Protein AF-A0A9E3X1R8-F1 (afdb_monomer_lite)

Sequence (342 aa):
FLEIHLAKSRRAGARSGTPVPHLITTSYLTHSLIAAYLAGEENYGYGGPLRLSPGRSIGLRMVPMARDLRFAWEELPQQLLDEQAQKVQDSLHAALIGWAQSAGEGNDYTDNLPSQCLHPTGHWYEVPNMLRNGVLRDLLTERPQLQYLMVHNVDTLGADVGSELGATLLGYHIAQGAPWTAEVITRRIEDRGGGLARIDGHLRLIEGLALPREEVEFNLTYYNTSTTWLDIPKLLAVFGLTKDDLADDVKVGEAVRRVAGRMPTYITLKDVKKRWGKGQEDIFPVAQFEKLWGDMTALPEMRCQFVAVPRRRGQQLKEVDQLDGWLRDGSAGFVEGLCDWG

Secondary structure (DSSP, 8-state):
-HHHHHHHHHHHHHHHTSPPPEEEEE-TTTHHHHHHHHHHTGGGG--S-EEEEE---EEEPBPPPHHHHHIIIIIS------HHHHHHHHHHHHHHHHHHHHH-TTSB--SS-HHHHEEE--GGGHHHHHHHTSHHHHHHHH-TT--EEEE--TT-TT--SSSHHHHHHHHHHHHHT-SEEEEEEE--TT--SEEEEEETTEEEEEEGGGSSSGGGGGG-SEEEEEEEEEEHHHHHHHHT--SGGGG-HHHHHHHHHHHHTTS--EEEEEEEEEEETTTEEEEEEEEEEE--GGGGGG-TT--EEEEE--HHHH----STTHHHHHHHTTHHHHHHTT----

pLDDT: mean 94.8, std 4.37, range [72.56, 98.69]

Structure (mmCIF, N/CA/C/O backbone):
data_AF-A0A9E3X1R8-F1
#
_entry.id   AF-A0A9E3X1R8-F1
#
loop_
_atom_site.group_PDB
_atom_site.id
_atom_site.type_symbol
_atom_site.label_atom_id
_atom_site.label_alt_id
_atom_site.label_comp_id
_atom_site.label_asym_id
_atom_site.label_entity_id
_atom_site.label_seq_id
_atom_site.pdbx_PDB_ins_code
_atom_site.Cartn_x
_atom_site.Cartn_y
_atom_site.Cartn_z
_atom_site.occupancy
_atom_site.B_iso_or_equiv
_atom_site.auth_seq_id
_atom_site.auth_comp_id
_atom_site.auth_asym_id
_atom_site.auth_atom_id
_atom_site.pdbx_PDB_model_num
ATOM 1 N N . PHE A 1 1 ? -3.294 15.177 1.460 1.00 96.12 1 PHE A N 1
ATOM 2 C CA . PHE A 1 1 ? -3.767 13.836 1.880 1.00 96.12 1 PHE A CA 1
ATOM 3 C C . PHE A 1 1 ? -3.518 13.542 3.358 1.00 96.12 1 PHE A C 1
ATOM 5 O O . PHE A 1 1 ? -4.470 13.159 4.022 1.00 96.12 1 PHE A O 1
ATOM 12 N N . LEU A 1 2 ? -2.295 13.706 3.889 1.00 97.56 2 LEU A N 1
ATOM 13 C CA . LEU A 1 2 ? -1.985 13.378 5.296 1.00 97.56 2 LEU A CA 1
ATOM 14 C C . LEU A 1 2 ? -2.903 14.093 6.299 1.00 97.56 2 LEU A C 1
ATOM 16 O O . LEU A 1 2 ? -3.521 13.439 7.130 1.00 97.56 2 LEU A O 1
ATOM 20 N N . GLU A 1 3 ? -3.063 15.407 6.150 1.00 97.69 3 GLU A N 1
ATOM 21 C CA . GLU A 1 3 ? -3.954 16.225 6.980 1.00 97.69 3 GLU A CA 1
ATOM 22 C C . GLU A 1 3 ? -5.396 15.690 7.023 1.00 97.69 3 GLU A C 1
ATOM 24 O O . GLU A 1 3 ? -5.950 15.498 8.100 1.00 97.69 3 GLU A O 1
ATOM 29 N N . ILE A 1 4 ? -5.973 15.348 5.862 1.00 98.06 4 ILE A N 1
ATOM 30 C CA . ILE A 1 4 ? -7.327 14.773 5.742 1.00 98.06 4 ILE A CA 1
ATOM 31 C C . ILE A 1 4 ? -7.457 13.504 6.596 1.00 98.06 4 ILE A C 1
ATOM 33 O O . ILE A 1 4 ? -8.436 13.320 7.317 1.00 98.06 4 ILE A O 1
ATOM 37 N N . HIS A 1 5 ? -6.475 12.601 6.532 1.00 98.31 5 HIS A N 1
ATOM 38 C CA . HIS A 1 5 ? -6.518 11.349 7.297 1.00 98.31 5 HIS A CA 1
ATOM 39 C C . HIS A 1 5 ? -6.344 11.568 8.803 1.00 98.31 5 HIS A C 1
ATOM 41 O O . HIS A 1 5 ? -7.008 10.892 9.599 1.00 98.31 5 HIS A O 1
ATOM 47 N N . LEU A 1 6 ? -5.527 12.543 9.203 1.00 98.31 6 LEU A N 1
ATOM 48 C CA . LEU A 1 6 ? -5.393 12.951 10.603 1.00 98.31 6 LEU A CA 1
ATOM 49 C C . LEU A 1 6 ? -6.680 13.604 11.123 1.00 98.31 6 LEU A C 1
ATOM 51 O O . LEU A 1 6 ? -7.134 13.253 12.211 1.00 98.31 6 LEU A O 1
ATOM 55 N N . ALA A 1 7 ? -7.333 14.451 10.326 1.00 98.31 7 ALA A N 1
ATOM 56 C CA . ALA A 1 7 ? -8.610 15.074 10.663 1.00 98.31 7 ALA A CA 1
ATOM 57 C C . ALA A 1 7 ? -9.735 14.037 10.850 1.00 98.31 7 ALA A C 1
ATOM 59 O O . ALA A 1 7 ? -10.501 14.102 11.814 1.00 98.31 7 ALA A O 1
ATOM 60 N N . LYS A 1 8 ? -9.804 13.008 9.993 1.00 98.12 8 LYS A N 1
ATOM 61 C CA . LYS A 1 8 ? -10.729 11.871 10.185 1.00 98.12 8 LYS A CA 1
ATOM 62 C C . LYS A 1 8 ? -10.426 11.082 11.458 1.00 98.12 8 LYS A C 1
ATOM 64 O O . LYS A 1 8 ? -11.341 10.687 12.182 1.00 98.12 8 LYS A O 1
ATOM 69 N N . SER A 1 9 ? -9.144 10.860 11.747 1.00 97.75 9 SER A N 1
ATOM 70 C CA . SER A 1 9 ? -8.718 10.139 12.952 1.00 97.75 9 SER A CA 1
ATOM 71 C C . SER A 1 9 ? -9.026 10.935 14.224 1.00 97.75 9 SER A C 1
ATOM 73 O O . SER A 1 9 ? -9.440 10.347 15.224 1.00 97.75 9 SER A O 1
ATOM 75 N N . ARG A 1 10 ? -8.924 12.273 14.172 1.00 97.50 10 ARG A N 1
ATOM 76 C CA . ARG A 1 10 ? -9.316 13.183 15.258 1.00 97.50 10 ARG A CA 1
ATOM 77 C C . ARG A 1 10 ? -10.805 13.053 15.540 1.00 97.50 10 ARG A C 1
ATOM 79 O O . ARG A 1 10 ? -11.177 12.734 16.668 1.00 97.50 10 ARG A O 1
ATOM 86 N N . ARG A 1 11 ? -11.639 13.182 14.503 1.00 97.06 11 ARG A N 1
ATOM 87 C CA . ARG A 1 11 ? -13.095 13.013 14.611 1.00 97.06 11 ARG A CA 1
ATOM 88 C C . ARG A 1 11 ? -13.463 11.658 15.217 1.00 97.06 11 ARG A C 1
ATOM 90 O O . ARG A 1 11 ? -14.304 11.582 16.111 1.00 97.06 11 ARG A O 1
ATOM 97 N N . ALA A 1 12 ? -12.836 10.581 14.745 1.00 96.69 12 ALA A N 1
ATOM 98 C CA . ALA A 1 12 ? -13.061 9.234 15.266 1.00 96.69 12 ALA A CA 1
ATOM 99 C C . ALA A 1 12 ? -12.660 9.107 16.746 1.00 96.69 12 ALA A C 1
ATOM 101 O O . ALA A 1 12 ? -13.381 8.496 17.541 1.00 96.69 12 ALA A O 1
ATOM 102 N N . GLY A 1 13 ? -11.539 9.720 17.133 1.00 96.00 13 GLY A N 1
ATOM 103 C CA . GLY A 1 13 ? -11.083 9.740 18.516 1.00 96.00 13 GLY A CA 1
ATOM 104 C C . GLY A 1 13 ? -12.014 10.527 19.436 1.00 96.00 13 GLY A C 1
ATOM 105 O O . GLY A 1 13 ? -12.382 10.028 20.496 1.00 96.00 13 GLY A O 1
ATOM 106 N N . ALA A 1 14 ? -12.478 11.700 19.001 1.00 94.94 14 ALA A N 1
ATOM 107 C CA . ALA A 1 14 ? -13.444 12.512 19.739 1.00 94.94 14 ALA A CA 1
ATOM 108 C C . ALA A 1 14 ? -14.781 11.775 19.932 1.00 94.94 14 ALA A C 1
ATOM 110 O O . ALA A 1 14 ? -15.319 11.742 21.036 1.00 94.94 14 ALA A O 1
ATOM 111 N N . ARG A 1 15 ? -15.292 11.114 18.882 1.00 94.06 15 ARG A N 1
ATOM 112 C CA . ARG A 1 15 ? -16.550 10.349 18.947 1.00 94.06 15 ARG A CA 1
ATOM 113 C C . ARG A 1 15 ? -16.469 9.111 19.835 1.00 94.06 15 ARG A C 1
ATOM 115 O O . ARG A 1 15 ? -17.464 8.756 20.458 1.00 94.06 15 ARG A O 1
ATOM 122 N N . SER A 1 16 ? -15.325 8.430 19.851 1.00 93.00 16 SER A N 1
ATOM 123 C CA . SER A 1 16 ? -15.128 7.210 20.646 1.00 93.00 16 SER A CA 1
ATOM 124 C C . SER A 1 16 ? -14.613 7.483 22.064 1.00 93.00 16 SER A C 1
ATOM 126 O O . SER A 1 16 ? -14.553 6.567 22.881 1.00 93.00 16 SER A O 1
ATOM 128 N N . GLY A 1 17 ? -14.219 8.726 22.364 1.00 94.31 17 GLY A N 1
ATOM 129 C CA . GLY A 1 17 ? -13.577 9.102 23.624 1.00 94.31 17 GLY A CA 1
ATOM 130 C C . GLY A 1 17 ? -12.151 8.561 23.780 1.00 94.31 17 GLY A C 1
ATOM 131 O O . GLY A 1 17 ? -11.582 8.655 24.863 1.00 94.31 17 GLY A O 1
ATOM 132 N N . THR A 1 18 ? -11.564 7.975 22.730 1.00 93.56 18 THR A N 1
ATOM 133 C CA . THR A 1 18 ? -10.205 7.419 22.749 1.00 93.56 18 THR A CA 1
ATOM 134 C C . THR A 1 18 ? -9.446 7.822 21.486 1.00 93.56 18 THR A C 1
ATOM 136 O O . THR A 1 18 ? -9.860 7.440 20.394 1.00 93.56 18 THR A O 1
ATOM 139 N N . PRO A 1 19 ? -8.303 8.526 21.590 1.00 94.56 19 PRO A N 1
ATOM 140 C CA . PRO A 1 19 ? -7.498 8.871 20.422 1.00 94.56 19 PRO A CA 1
ATOM 141 C C . PRO A 1 19 ? -7.075 7.634 19.624 1.00 94.56 19 PRO A C 1
ATOM 143 O O . PRO A 1 19 ? -6.555 6.670 20.197 1.00 94.56 19 PRO A O 1
ATOM 146 N N . VAL A 1 20 ? -7.272 7.683 18.305 1.00 95.88 20 VAL A N 1
ATOM 147 C CA . VAL A 1 20 ? -6.915 6.602 17.380 1.00 95.88 20 VAL A CA 1
ATOM 148 C C . VAL A 1 20 ? -5.401 6.629 17.128 1.00 95.88 20 VAL A C 1
ATOM 150 O O . VAL A 1 20 ? -4.869 7.672 16.753 1.00 95.88 20 VAL A O 1
ATOM 153 N N . PRO A 1 21 ? -4.659 5.527 17.296 1.00 96.88 21 PRO A N 1
ATOM 154 C CA . PRO A 1 21 ? -3.286 5.471 16.809 1.00 96.88 21 PRO A CA 1
ATOM 155 C C . PRO A 1 21 ? -3.267 5.560 15.278 1.00 96.88 21 PRO A C 1
ATOM 157 O O . PRO A 1 21 ? -3.840 4.705 14.604 1.00 96.88 21 PRO A O 1
ATOM 160 N N . HIS A 1 22 ? -2.623 6.588 14.727 1.00 97.81 22 HIS A N 1
ATOM 161 C CA . HIS A 1 22 ? -2.494 6.793 13.287 1.00 97.81 22 HIS A CA 1
ATOM 162 C C . HIS A 1 22 ? -1.079 6.435 12.828 1.00 97.81 22 HIS A C 1
ATOM 164 O O . HIS A 1 22 ? -0.086 6.914 13.381 1.00 97.81 22 HIS A O 1
ATOM 170 N N . LEU A 1 23 ? -0.979 5.554 11.835 1.00 97.81 23 LEU A N 1
ATOM 171 C CA . LEU A 1 23 ? 0.291 5.053 11.327 1.00 97.81 23 LEU A CA 1
ATOM 172 C C . LEU A 1 23 ? 0.411 5.386 9.846 1.00 97.81 23 LEU A C 1
ATOM 174 O O . LEU A 1 23 ? -0.496 5.095 9.074 1.00 97.81 23 LEU A O 1
ATOM 178 N N . ILE A 1 24 ? 1.552 5.946 9.451 1.00 98.12 24 ILE A N 1
ATOM 179 C CA . ILE A 1 24 ? 1.875 6.212 8.048 1.00 98.12 24 ILE A CA 1
ATOM 180 C C . ILE A 1 24 ? 3.048 5.319 7.679 1.00 98.12 24 ILE A C 1
ATOM 182 O O . ILE A 1 24 ? 4.159 5.486 8.191 1.00 98.12 24 ILE A O 1
ATOM 186 N N . THR A 1 25 ? 2.812 4.346 6.808 1.00 97.25 25 THR A N 1
ATOM 187 C CA . THR A 1 25 ? 3.898 3.537 6.263 1.00 97.25 25 THR A CA 1
ATOM 188 C C . THR A 1 25 ? 4.619 4.324 5.167 1.00 97.25 25 THR A C 1
ATOM 190 O O . THR A 1 25 ? 4.038 5.152 4.465 1.00 97.25 25 THR A O 1
ATOM 193 N N . THR A 1 26 ? 5.936 4.174 5.104 1.00 96.88 26 THR A N 1
ATOM 194 C CA . THR A 1 26 ? 6.814 5.022 4.288 1.00 96.88 26 THR A CA 1
ATOM 195 C C . THR A 1 26 ? 7.904 4.179 3.650 1.00 96.88 26 THR A C 1
ATOM 197 O O . THR A 1 26 ? 8.256 3.123 4.165 1.00 96.88 26 THR A O 1
ATOM 200 N N . SER A 1 27 ? 8.501 4.655 2.563 1.00 94.44 27 SER A N 1
ATOM 201 C CA . SER A 1 27 ? 9.661 4.015 1.937 1.00 94.44 27 SER A CA 1
ATOM 202 C C . SER A 1 27 ? 10.922 4.848 2.157 1.00 94.44 27 SER A C 1
ATOM 204 O O . SER A 1 27 ? 10.859 5.976 2.647 1.00 94.44 27 SER A O 1
ATOM 206 N N . TYR A 1 28 ? 12.078 4.338 1.731 1.00 92.00 28 TYR A N 1
ATOM 207 C CA . TYR A 1 28 ? 13.318 5.123 1.728 1.00 92.00 28 TYR A CA 1
ATOM 208 C C . TYR A 1 28 ? 13.226 6.393 0.854 1.00 92.00 28 TYR A C 1
ATOM 210 O O . TYR A 1 28 ? 14.008 7.317 1.055 1.00 92.00 28 TYR A O 1
ATOM 218 N N . LEU A 1 29 ? 12.270 6.456 -0.085 1.00 92.75 29 LEU A N 1
ATOM 219 C CA . LEU A 1 29 ? 12.015 7.630 -0.928 1.00 92.75 29 LEU A CA 1
ATOM 220 C C . LEU A 1 29 ? 11.152 8.684 -0.226 1.00 92.75 29 LEU A C 1
ATOM 222 O O . LEU A 1 29 ? 11.282 9.869 -0.517 1.00 92.75 29 LEU A O 1
ATOM 226 N N . THR A 1 30 ? 10.255 8.266 0.672 1.00 95.50 30 THR A N 1
ATOM 227 C CA . THR A 1 30 ? 9.222 9.150 1.234 1.00 95.50 30 THR A CA 1
ATOM 228 C C . THR A 1 30 ? 9.411 9.460 2.714 1.00 95.50 30 THR A C 1
ATOM 230 O O . THR A 1 30 ? 8.919 10.488 3.169 1.00 95.50 30 THR A O 1
ATOM 233 N N . HIS A 1 31 ? 10.143 8.631 3.465 1.00 96.75 31 HIS A N 1
ATOM 234 C CA . HIS A 1 31 ? 10.221 8.721 4.926 1.00 96.75 31 HIS A CA 1
ATOM 235 C C . HIS A 1 31 ? 10.690 10.090 5.424 1.00 96.75 31 HIS A C 1
ATOM 237 O O . HIS A 1 31 ? 9.963 10.753 6.158 1.00 96.75 31 HIS A O 1
ATOM 243 N N . SER A 1 32 ? 11.876 10.538 5.003 1.00 96.81 32 SER A N 1
ATOM 244 C CA . SER A 1 32 ? 12.455 11.793 5.498 1.00 96.81 32 SER A CA 1
ATOM 245 C C . SER A 1 32 ? 11.631 13.016 5.094 1.00 96.81 32 SER A C 1
ATOM 247 O O . SER A 1 32 ? 11.498 13.946 5.882 1.00 96.81 32 SER A O 1
ATOM 249 N N . LEU A 1 33 ? 11.052 13.006 3.887 1.00 97.19 33 LEU A N 1
ATOM 250 C CA . LEU A 1 33 ? 10.212 14.101 3.396 1.00 97.19 33 LEU A CA 1
ATOM 251 C C . LEU A 1 33 ? 8.895 14.185 4.171 1.00 97.19 33 LEU A C 1
ATOM 253 O O . LEU A 1 33 ? 8.523 15.265 4.613 1.00 97.19 33 LEU A O 1
ATOM 257 N N . ILE A 1 34 ? 8.225 13.050 4.389 1.00 98.25 34 ILE A N 1
ATOM 258 C CA . ILE A 1 34 ? 6.991 12.989 5.182 1.00 98.25 34 ILE A CA 1
ATOM 259 C C . ILE A 1 34 ? 7.265 13.395 6.633 1.00 98.25 34 ILE A C 1
ATOM 261 O O . ILE A 1 34 ? 6.498 14.171 7.194 1.00 98.25 34 ILE A O 1
ATOM 265 N N . ALA A 1 35 ? 8.363 12.920 7.229 1.00 98.31 35 ALA A N 1
ATOM 266 C CA . ALA A 1 35 ? 8.753 13.285 8.588 1.00 98.31 35 ALA A CA 1
ATOM 267 C C . ALA A 1 35 ? 9.000 14.792 8.735 1.00 98.31 35 ALA A C 1
ATOM 269 O O . ALA A 1 35 ? 8.466 15.411 9.651 1.00 98.31 35 ALA A O 1
ATOM 270 N N . ALA A 1 36 ? 9.774 15.389 7.821 1.00 98.31 36 ALA A N 1
ATOM 271 C CA . ALA A 1 36 ? 10.058 16.821 7.843 1.00 98.31 36 ALA A CA 1
ATOM 272 C C . ALA A 1 36 ? 8.790 17.656 7.617 1.00 98.31 36 ALA A C 1
ATOM 274 O O . ALA A 1 36 ? 8.588 18.658 8.297 1.00 98.31 36 ALA A O 1
ATOM 275 N N . TYR A 1 37 ? 7.926 17.221 6.697 1.00 98.12 37 TYR A N 1
ATOM 276 C CA . TYR A 1 37 ? 6.670 17.901 6.400 1.00 98.12 37 TYR A CA 1
ATOM 277 C C . TYR A 1 37 ? 5.715 17.885 7.599 1.00 98.12 37 TYR A C 1
ATOM 279 O O . TYR A 1 37 ? 5.255 18.935 8.028 1.00 98.12 37 TYR A O 1
ATOM 287 N N . LEU A 1 38 ? 5.488 16.717 8.210 1.00 98.19 38 LEU A N 1
ATOM 288 C CA . LEU A 1 38 ? 4.655 16.606 9.411 1.00 98.19 38 LEU A CA 1
ATOM 289 C C . LEU A 1 38 ? 5.219 17.409 10.586 1.00 98.19 38 LEU A C 1
ATOM 291 O O . LEU A 1 38 ? 4.449 18.024 11.313 1.00 98.19 38 LEU A O 1
ATOM 295 N N . ALA A 1 39 ? 6.543 17.433 10.764 1.00 97.94 39 ALA A N 1
ATOM 296 C CA . ALA A 1 39 ? 7.171 18.248 11.800 1.00 97.94 39 ALA A CA 1
ATOM 297 C C . ALA A 1 39 ? 6.959 19.753 11.563 1.00 97.94 39 ALA A C 1
ATOM 299 O O . ALA A 1 39 ? 6.673 20.474 12.514 1.00 97.94 39 ALA A O 1
ATOM 300 N N . GLY A 1 40 ? 7.073 20.215 10.312 1.00 98.06 40 GLY A N 1
ATOM 301 C CA . GLY A 1 40 ? 6.834 21.613 9.939 1.00 98.06 40 GLY A CA 1
ATOM 302 C C . GLY A 1 40 ? 5.383 22.059 10.129 1.00 98.06 40 GLY A C 1
ATOM 303 O O . GLY A 1 40 ? 5.147 23.196 10.514 1.00 98.06 40 GLY A O 1
ATOM 304 N N . GLU A 1 41 ? 4.431 21.149 9.926 1.00 97.62 41 GLU A N 1
ATOM 305 C CA . GLU A 1 41 ? 2.994 21.380 10.138 1.00 97.62 41 GLU A CA 1
ATOM 306 C C . GLU A 1 41 ? 2.540 21.046 11.573 1.00 97.62 41 GLU A C 1
ATOM 308 O O . GLU A 1 41 ? 1.344 20.947 11.838 1.00 97.62 41 GLU A O 1
ATOM 313 N N . GLU A 1 42 ? 3.471 20.796 12.504 1.00 97.31 42 GLU A N 1
ATOM 314 C CA . GLU A 1 42 ? 3.187 20.418 13.900 1.00 97.31 42 GLU A CA 1
ATOM 315 C C . GLU A 1 42 ? 2.193 19.241 14.024 1.00 97.31 42 GLU A C 1
ATOM 317 O O . GLU A 1 42 ? 1.294 19.214 14.870 1.00 97.31 42 GLU A O 1
ATOM 322 N N . ASN A 1 43 ? 2.334 18.248 13.140 1.00 97.00 43 ASN A N 1
ATOM 323 C CA . ASN A 1 43 ? 1.425 17.111 12.976 1.00 97.00 43 ASN A CA 1
ATOM 324 C C . ASN A 1 43 ? -0.046 17.524 12.789 1.00 97.00 43 ASN A C 1
ATOM 326 O O . ASN A 1 43 ? -0.951 16.773 13.162 1.00 97.00 43 ASN A O 1
ATOM 330 N N . TYR A 1 44 ? -0.289 18.723 12.259 1.00 97.06 44 TYR A N 1
ATOM 331 C CA . TYR A 1 44 ? -1.601 19.351 12.135 1.00 97.06 44 TYR A CA 1
ATOM 332 C C . TYR A 1 44 ? -2.381 19.398 13.454 1.00 97.06 44 TYR A C 1
ATOM 334 O O . TYR A 1 44 ? -3.605 19.259 13.456 1.00 97.06 44 TYR A O 1
ATOM 342 N N . GLY A 1 45 ? -1.690 19.492 14.597 1.00 95.81 45 GLY A N 1
ATOM 343 C CA . GLY A 1 45 ? -2.313 19.456 15.922 1.00 95.81 45 GLY A CA 1
ATOM 344 C C . GLY A 1 45 ? -3.001 18.122 16.244 1.00 95.81 45 GLY A C 1
ATOM 345 O O . GLY A 1 45 ? -4.025 18.091 16.933 1.00 95.81 45 GLY A O 1
ATOM 346 N N . TYR A 1 46 ? -2.535 17.001 15.687 1.00 97.19 46 TYR A N 1
ATOM 347 C CA . TYR A 1 46 ? -3.102 15.689 15.992 1.00 97.19 46 TYR A CA 1
ATOM 348 C C . TYR A 1 46 ? -2.740 15.243 17.417 1.00 97.19 46 TYR A C 1
ATOM 350 O O . TYR A 1 46 ? -1.583 14.967 17.715 1.00 97.19 46 TYR A O 1
ATOM 358 N N . GLY A 1 47 ? -3.737 15.147 18.304 1.00 91.88 47 GLY A N 1
ATOM 359 C CA . GLY A 1 47 ? -3.530 14.815 19.722 1.00 91.88 47 GLY A CA 1
ATOM 360 C C . GLY A 1 47 ? -3.390 13.320 20.047 1.00 91.88 47 GLY A C 1
ATOM 361 O O . GLY A 1 47 ? -3.226 12.964 21.212 1.00 91.88 47 GLY A O 1
ATOM 362 N N . GLY A 1 48 ? -3.511 12.433 19.054 1.00 92.88 48 GLY A N 1
ATOM 363 C CA . GLY A 1 48 ? -3.356 10.985 19.228 1.00 92.88 48 GLY A CA 1
ATOM 364 C C . GLY A 1 48 ? -1.947 10.483 18.892 1.00 92.88 48 GLY A C 1
ATOM 365 O O . GLY A 1 48 ? -1.141 11.230 18.341 1.00 92.88 48 GLY A O 1
ATOM 366 N N . PRO A 1 49 ? -1.638 9.199 19.162 1.00 95.31 49 PRO A N 1
ATOM 367 C CA . PRO A 1 49 ? -0.371 8.609 18.742 1.00 95.31 49 PRO A CA 1
ATOM 368 C C . PRO A 1 49 ? -0.231 8.666 17.215 1.00 95.31 49 PRO A C 1
ATOM 370 O O . PRO A 1 49 ? -1.052 8.088 16.505 1.00 95.31 49 PRO A O 1
ATOM 373 N N . LEU A 1 50 ? 0.806 9.339 16.713 1.00 97.12 50 LEU A N 1
ATOM 374 C CA . LEU A 1 50 ? 1.160 9.396 15.293 1.00 97.12 50 LEU A CA 1
ATOM 375 C C . LEU A 1 50 ? 2.540 8.774 15.095 1.00 97.12 50 LEU A C 1
ATOM 377 O O . LEU A 1 50 ? 3.513 9.212 15.708 1.00 97.12 50 LEU A O 1
ATOM 381 N N . ARG A 1 51 ? 2.635 7.742 14.254 1.00 97.06 51 ARG A N 1
ATOM 382 C CA . ARG A 1 51 ? 3.897 7.031 14.007 1.00 97.06 51 ARG A CA 1
ATOM 383 C C . ARG A 1 51 ? 4.165 6.863 12.519 1.00 97.06 51 ARG A C 1
ATOM 385 O O . ARG A 1 51 ? 3.270 6.521 11.750 1.00 97.06 51 ARG A O 1
ATOM 392 N N . LEU A 1 52 ? 5.426 7.025 12.132 1.00 98.06 52 LEU A N 1
ATOM 393 C CA . LEU A 1 52 ? 5.905 6.614 10.817 1.00 98.06 52 LEU A CA 1
ATOM 394 C C . LEU A 1 52 ? 6.443 5.187 10.895 1.00 98.06 52 LEU A C 1
ATOM 396 O O . LEU A 1 52 ? 7.224 4.864 11.788 1.00 98.06 52 LEU A O 1
ATOM 400 N N . SER A 1 53 ? 6.053 4.342 9.944 1.00 97.62 53 SER A N 1
ATOM 401 C CA . SER A 1 53 ? 6.604 2.999 9.784 1.00 97.62 53 SER A CA 1
ATOM 402 C C . SER A 1 53 ? 7.583 2.983 8.609 1.00 97.62 53 SER A C 1
ATOM 404 O O . SER A 1 53 ? 7.146 2.998 7.455 1.00 97.62 53 SER A O 1
ATOM 406 N N . PRO A 1 54 ? 8.906 3.026 8.854 1.00 95.94 54 PRO A N 1
ATOM 407 C CA . PRO A 1 54 ? 9.894 3.030 7.783 1.00 95.94 54 PRO A CA 1
ATOM 408 C C . PRO A 1 54 ? 9.976 1.666 7.101 1.00 95.94 54 PRO A C 1
ATOM 410 O O . PRO A 1 54 ? 10.157 0.631 7.752 1.00 95.94 54 PRO A O 1
ATOM 413 N N . GLY A 1 55 ? 9.910 1.672 5.775 1.00 92.25 55 GLY A N 1
ATOM 414 C CA . GLY A 1 55 ? 10.084 0.490 4.951 1.00 92.25 55 GLY A CA 1
ATOM 415 C C . GLY A 1 55 ? 11.485 -0.100 5.101 1.00 92.25 55 GLY A C 1
ATOM 416 O O . GLY A 1 55 ? 12.488 0.612 5.074 1.00 92.25 55 GLY A O 1
ATOM 417 N N . ARG A 1 56 ? 11.561 -1.425 5.257 1.00 85.81 56 ARG A N 1
ATOM 418 C CA . ARG A 1 56 ? 12.813 -2.194 5.418 1.00 85.81 56 ARG A CA 1
ATOM 419 C C . ARG A 1 56 ? 13.063 -3.164 4.260 1.00 85.81 56 ARG A C 1
ATOM 421 O O . ARG A 1 56 ? 13.890 -4.070 4.380 1.00 85.81 56 ARG A O 1
ATOM 428 N N . SER A 1 57 ? 12.319 -2.998 3.170 1.00 90.12 57 SER A N 1
ATOM 429 C CA . SER A 1 57 ? 12.343 -3.873 1.998 1.00 90.12 57 SER A CA 1
ATOM 430 C C . SER A 1 57 ? 12.619 -3.018 0.765 1.00 90.12 57 SER A C 1
ATOM 432 O O . SER A 1 57 ? 11.736 -2.320 0.270 1.00 90.12 57 SER A O 1
ATOM 434 N N . ILE A 1 58 ? 13.880 -3.023 0.333 1.00 92.88 58 ILE A N 1
ATOM 435 C CA . ILE A 1 58 ? 14.400 -2.223 -0.780 1.00 92.88 58 ILE A CA 1
ATOM 436 C C . ILE A 1 58 ? 14.879 -3.201 -1.846 1.00 92.88 58 ILE A C 1
ATOM 438 O O . ILE A 1 58 ? 15.627 -4.128 -1.535 1.00 92.88 58 ILE A O 1
ATOM 442 N N . GLY A 1 59 ? 14.411 -3.012 -3.073 1.00 93.94 59 GLY A N 1
ATOM 443 C CA . GLY A 1 59 ? 14.799 -3.814 -4.219 1.00 93.94 59 GLY A CA 1
ATOM 444 C C . GLY A 1 59 ? 15.949 -3.160 -4.968 1.00 93.94 59 GLY A C 1
ATOM 445 O O . GLY A 1 59 ? 16.067 -1.932 -4.997 1.00 93.94 59 GLY A O 1
ATOM 446 N N . LEU A 1 60 ? 16.790 -3.997 -5.565 1.00 96.50 60 LEU A N 1
ATOM 447 C CA . LEU A 1 60 ? 17.748 -3.584 -6.577 1.00 96.50 60 LEU A CA 1
ATOM 448 C C . LEU A 1 60 ? 17.104 -3.836 -7.943 1.00 96.50 60 LEU A C 1
ATOM 450 O O . LEU A 1 60 ? 16.527 -4.900 -8.180 1.00 96.50 60 LEU A O 1
ATOM 454 N N . ARG A 1 61 ? 17.148 -2.828 -8.811 1.00 97.44 61 ARG A N 1
ATOM 455 C CA . ARG A 1 61 ? 16.754 -2.953 -10.214 1.00 97.44 61 ARG A CA 1
ATOM 456 C C . ARG A 1 61 ? 17.679 -3.937 -10.904 1.00 97.44 61 ARG A C 1
ATOM 458 O O . ARG A 1 61 ? 18.850 -4.047 -10.552 1.00 97.44 61 ARG A O 1
ATOM 465 N N . MET A 1 62 ? 17.156 -4.608 -11.914 1.00 98.19 62 MET A N 1
ATOM 466 C CA . MET A 1 62 ? 17.904 -5.574 -12.707 1.00 98.19 62 MET A CA 1
ATOM 467 C C . MET A 1 62 ? 18.011 -5.093 -14.150 1.00 98.19 62 MET A C 1
ATOM 469 O O . MET A 1 62 ? 17.150 -4.359 -14.647 1.00 98.19 62 MET A O 1
ATOM 473 N N . VAL A 1 63 ? 19.056 -5.540 -14.837 1.00 98.25 63 VAL A N 1
ATOM 474 C CA . VAL A 1 63 ? 19.117 -5.484 -16.297 1.00 98.25 63 VAL A CA 1
ATOM 475 C C . VAL A 1 63 ? 17.963 -6.343 -16.836 1.00 98.25 63 VAL A C 1
ATOM 477 O O . VAL A 1 63 ? 17.836 -7.502 -16.431 1.00 98.25 63 VAL A O 1
ATOM 480 N N . PRO A 1 64 ? 17.082 -5.804 -17.695 1.00 97.94 64 PRO A N 1
ATOM 481 C CA . PRO A 1 64 ? 15.918 -6.539 -18.174 1.00 97.94 64 PRO A CA 1
ATOM 482 C C . PRO A 1 64 ? 16.338 -7.692 -19.089 1.00 97.94 64 PRO A C 1
ATOM 484 O O . PRO A 1 64 ? 17.397 -7.645 -19.716 1.00 97.94 64 PRO A O 1
ATOM 487 N N . MET A 1 65 ? 15.498 -8.722 -19.203 1.00 97.94 65 MET A N 1
ATOM 488 C CA . MET A 1 65 ? 15.727 -9.762 -20.203 1.00 97.94 65 MET A CA 1
ATOM 489 C C . MET A 1 65 ? 15.421 -9.198 -21.595 1.00 97.94 65 MET A C 1
ATOM 491 O O . MET A 1 65 ? 14.407 -8.529 -21.799 1.00 97.94 65 MET A O 1
ATOM 495 N N . ALA A 1 66 ? 16.230 -9.543 -22.590 1.00 97.19 66 ALA A N 1
ATOM 496 C CA . ALA A 1 66 ? 16.017 -9.185 -23.986 1.00 97.19 66 ALA A CA 1
ATOM 497 C C . ALA A 1 66 ? 14.652 -9.668 -24.496 1.00 97.19 66 ALA A C 1
ATOM 499 O O . ALA A 1 66 ? 14.019 -8.989 -25.298 1.00 97.19 66 ALA A O 1
ATOM 500 N N . ARG A 1 67 ? 14.171 -10.827 -24.021 1.00 95.69 67 ARG A N 1
ATOM 501 C CA . ARG A 1 67 ? 12.825 -11.322 -24.359 1.00 95.69 67 ARG A CA 1
ATOM 502 C C . ARG A 1 67 ? 11.714 -10.410 -23.824 1.00 95.69 67 ARG A C 1
ATOM 504 O O . ARG A 1 67 ? 10.725 -10.218 -24.517 1.00 95.69 67 ARG A O 1
ATOM 511 N N . ASP A 1 68 ? 11.892 -9.847 -22.628 1.00 94.56 68 ASP A N 1
ATOM 512 C CA . ASP A 1 68 ? 10.878 -9.009 -21.985 1.00 94.56 68 ASP A CA 1
ATOM 513 C C . ASP A 1 68 ? 10.814 -7.650 -22.704 1.00 94.56 68 ASP A C 1
ATOM 515 O O . ASP A 1 68 ? 9.731 -7.118 -22.927 1.00 94.56 68 ASP A O 1
ATOM 519 N N . LEU A 1 69 ? 11.970 -7.129 -23.143 1.00 95.62 69 LEU A N 1
ATOM 520 C CA . LEU A 1 69 ? 12.056 -5.933 -23.989 1.00 95.62 69 LEU A CA 1
ATOM 521 C C . LEU A 1 69 ? 11.383 -6.134 -25.353 1.00 95.62 69 LEU A C 1
ATOM 523 O O . LEU A 1 69 ? 10.588 -5.294 -25.764 1.00 95.62 69 LEU A O 1
ATOM 527 N N . ARG A 1 70 ? 11.661 -7.254 -26.039 1.00 94.38 70 ARG A N 1
ATOM 528 C CA . ARG A 1 70 ? 11.008 -7.575 -27.321 1.00 94.38 70 ARG A CA 1
ATOM 529 C C . ARG A 1 70 ? 9.500 -7.673 -27.162 1.00 94.38 70 ARG A C 1
ATOM 531 O O . ARG A 1 70 ? 8.780 -7.023 -27.903 1.00 94.38 70 ARG A O 1
ATOM 538 N N . PHE A 1 71 ? 9.027 -8.393 -26.147 1.00 91.12 71 PHE A N 1
ATOM 539 C CA . PHE A 1 71 ? 7.597 -8.472 -25.860 1.00 91.12 71 PHE A CA 1
ATOM 540 C C . PHE A 1 71 ? 6.981 -7.076 -25.660 1.00 91.12 71 PHE A C 1
ATOM 542 O O . PHE A 1 71 ? 5.972 -6.736 -26.276 1.00 91.12 71 PHE A O 1
ATOM 549 N N . ALA A 1 72 ? 7.620 -6.229 -24.848 1.00 89.44 72 ALA A N 1
ATOM 550 C CA . ALA A 1 72 ? 7.108 -4.896 -24.546 1.00 89.44 72 ALA A CA 1
ATOM 551 C C . ALA A 1 72 ? 7.060 -3.951 -25.761 1.00 89.44 72 ALA A C 1
ATOM 553 O O . ALA A 1 72 ? 6.202 -3.069 -25.815 1.00 89.44 72 ALA A O 1
ATOM 554 N N . TRP A 1 73 ? 7.974 -4.106 -26.718 1.00 90.06 73 TRP A N 1
ATOM 555 C CA . TRP A 1 73 ? 8.124 -3.175 -27.838 1.00 90.06 73 TRP A CA 1
ATOM 556 C C . TRP A 1 73 ? 7.584 -3.684 -29.170 1.00 90.06 73 TRP A C 1
ATOM 558 O O . TRP A 1 73 ? 7.161 -2.875 -29.990 1.00 90.06 73 TRP A O 1
ATOM 568 N N . GLU A 1 74 ? 7.598 -4.995 -29.390 1.00 83.44 74 GLU A N 1
ATOM 569 C CA . GLU A 1 74 ? 7.240 -5.621 -30.665 1.00 83.44 74 GLU A CA 1
ATOM 570 C C . GLU A 1 74 ? 5.855 -6.284 -30.611 1.00 83.44 74 GLU A C 1
ATOM 572 O O . GLU A 1 74 ? 5.181 -6.362 -31.636 1.00 83.44 74 GLU A O 1
ATOM 577 N N . GLU A 1 75 ? 5.412 -6.748 -29.435 1.00 78.94 75 GLU A N 1
ATOM 578 C CA . GLU A 1 75 ? 4.151 -7.493 -29.294 1.00 78.94 75 GLU A CA 1
ATOM 579 C C . GLU A 1 75 ? 3.008 -6.661 -28.697 1.00 78.94 75 GLU A C 1
ATOM 581 O O . GLU A 1 75 ? 1.843 -6.871 -29.048 1.00 78.94 75 GLU A O 1
ATOM 586 N N . LEU A 1 76 ? 3.309 -5.709 -27.807 1.00 77.06 76 LEU A N 1
ATOM 587 C CA . LEU A 1 76 ? 2.292 -4.816 -27.247 1.00 77.06 76 LEU A CA 1
ATOM 588 C C . LEU A 1 76 ? 1.920 -3.688 -28.226 1.00 77.06 76 LEU A C 1
ATOM 590 O O . LEU A 1 76 ? 2.783 -3.205 -28.960 1.00 77.06 76 LEU A O 1
ATOM 594 N N . PRO A 1 77 ? 0.657 -3.213 -28.223 1.00 72.56 77 PRO A N 1
ATOM 595 C CA . PRO A 1 77 ? 0.242 -2.090 -29.058 1.00 72.56 77 PRO A CA 1
ATOM 596 C C . PRO A 1 77 ? 1.107 -0.846 -28.818 1.00 72.56 77 PRO A C 1
ATOM 598 O O . PRO A 1 77 ? 1.151 -0.312 -27.711 1.00 72.56 77 PRO A O 1
ATOM 601 N N . GLN A 1 78 ? 1.762 -0.365 -29.873 1.00 73.19 78 GLN A N 1
ATOM 602 C CA . GLN A 1 78 ? 2.547 0.869 -29.872 1.00 73.19 78 GLN A CA 1
ATOM 603 C C . GLN A 1 78 ? 1.800 1.982 -30.611 1.00 73.19 78 GLN A C 1
ATOM 605 O O . GLN A 1 78 ? 0.927 1.735 -31.449 1.00 73.19 78 GLN A O 1
ATOM 610 N N . GLN A 1 79 ? 2.154 3.231 -30.312 1.00 75.06 79 GLN A N 1
ATOM 611 C CA . GLN A 1 79 ? 1.689 4.361 -31.107 1.00 75.06 79 GLN A CA 1
ATOM 612 C C . GLN A 1 79 ? 2.225 4.226 -32.539 1.00 75.06 79 GLN A C 1
ATOM 614 O O . GLN A 1 79 ? 3.420 4.036 -32.736 1.00 75.06 79 GLN A O 1
ATOM 619 N N . LEU A 1 80 ? 1.349 4.367 -33.538 1.00 76.69 80 LEU A N 1
ATOM 620 C CA . LEU A 1 80 ? 1.776 4.435 -34.934 1.00 76.69 80 LEU A CA 1
ATOM 621 C C . LEU A 1 80 ? 2.532 5.747 -35.165 1.00 76.69 80 LEU A C 1
ATOM 623 O O . LEU A 1 80 ? 1.956 6.833 -35.040 1.00 76.69 80 LEU A O 1
ATOM 627 N N . LEU A 1 81 ? 3.816 5.632 -35.488 1.00 83.94 81 LEU A N 1
ATOM 628 C CA . LEU A 1 81 ? 4.680 6.745 -35.860 1.00 83.94 81 LEU A CA 1
ATOM 629 C C . LEU A 1 81 ? 4.805 6.834 -37.387 1.00 83.94 81 LEU A C 1
ATOM 631 O O . LEU A 1 81 ? 4.462 5.901 -38.115 1.00 83.94 81 LEU A O 1
ATOM 635 N N . ASP A 1 82 ? 5.295 7.967 -37.888 1.00 91.81 82 ASP A N 1
ATOM 636 C CA . ASP A 1 82 ? 5.704 8.047 -39.289 1.00 91.81 82 ASP A CA 1
ATOM 637 C C . ASP A 1 82 ? 6.901 7.119 -39.576 1.00 91.81 82 ASP A C 1
ATOM 639 O O . ASP A 1 82 ? 7.613 6.681 -38.670 1.00 91.81 82 ASP A O 1
ATOM 643 N N . GLU A 1 83 ? 7.145 6.810 -40.852 1.00 86.88 83 GLU A N 1
ATOM 644 C CA . GLU A 1 83 ? 8.168 5.831 -41.243 1.00 86.88 83 GLU A CA 1
ATOM 645 C C . GLU A 1 83 ? 9.588 6.182 -40.773 1.00 86.88 83 GLU A C 1
ATOM 647 O O . GLU A 1 83 ? 10.395 5.283 -40.524 1.00 86.88 83 GLU A O 1
ATOM 652 N N . GLN A 1 84 ? 9.937 7.471 -40.697 1.00 87.25 84 GLN A N 1
ATOM 653 C CA . GLN A 1 84 ? 11.277 7.882 -40.274 1.00 87.25 84 GLN A CA 1
ATOM 654 C C . GLN A 1 84 ? 11.421 7.739 -38.762 1.00 87.25 84 GLN A C 1
ATOM 656 O O . GLN A 1 84 ? 12.409 7.169 -38.294 1.00 87.25 84 GLN A O 1
ATOM 661 N N . ALA A 1 85 ? 10.423 8.200 -38.012 1.00 85.62 85 ALA A N 1
ATOM 662 C CA . ALA A 1 85 ? 10.362 8.051 -36.568 1.00 85.62 85 ALA A CA 1
ATOM 663 C C . ALA A 1 85 ? 10.357 6.571 -36.152 1.00 85.62 85 ALA A C 1
ATOM 665 O O . ALA A 1 85 ? 11.093 6.206 -35.234 1.00 85.62 85 ALA A O 1
ATOM 666 N N . GLN A 1 86 ? 9.639 5.708 -36.880 1.00 87.25 86 GLN A N 1
ATOM 667 C CA . GLN A 1 86 ? 9.633 4.266 -36.625 1.00 87.25 86 GLN A CA 1
ATOM 668 C C . GLN A 1 86 ? 11.030 3.654 -36.782 1.00 87.25 86 GLN A C 1
ATOM 670 O O . GLN A 1 86 ? 11.511 2.976 -35.884 1.00 87.25 86 GLN A O 1
ATOM 675 N N . LYS A 1 87 ? 11.751 3.969 -37.868 1.00 88.12 87 LYS A N 1
ATOM 676 C CA . LYS A 1 87 ? 13.124 3.465 -38.074 1.00 88.12 87 LYS A CA 1
ATOM 677 C C . LYS A 1 87 ? 14.090 3.897 -36.969 1.00 88.12 87 LYS A C 1
ATOM 679 O O . LYS A 1 87 ? 14.976 3.128 -36.588 1.00 88.12 87 LYS A O 1
ATOM 684 N N . VAL A 1 88 ? 13.951 5.132 -36.480 1.00 88.94 88 VAL A N 1
ATOM 685 C CA . VAL A 1 88 ? 14.760 5.643 -35.364 1.00 88.94 88 VAL A CA 1
ATOM 686 C C . VAL A 1 88 ? 14.424 4.890 -34.076 1.00 88.94 88 VAL A C 1
ATOM 688 O O . VAL A 1 88 ? 15.341 4.471 -33.369 1.00 88.94 88 VAL A O 1
ATOM 691 N N . GLN A 1 89 ? 13.138 4.667 -33.798 1.00 88.88 89 GLN A N 1
ATOM 692 C CA . GLN A 1 89 ? 12.679 3.904 -32.639 1.00 88.88 89 GLN A CA 1
ATOM 693 C C . GLN A 1 89 ? 13.177 2.452 -32.679 1.00 88.88 89 GLN A C 1
ATOM 695 O O . GLN A 1 89 ? 13.758 1.983 -31.703 1.00 88.88 89 GLN A O 1
ATOM 700 N N . ASP A 1 90 ? 13.045 1.769 -33.816 1.00 89.69 90 ASP A N 1
ATOM 701 C CA . ASP A 1 90 ? 13.498 0.384 -33.988 1.00 89.69 90 ASP A CA 1
ATOM 702 C C . ASP A 1 90 ? 15.016 0.264 -33.781 1.00 89.69 90 ASP A C 1
ATOM 704 O O . ASP A 1 90 ? 15.502 -0.667 -33.135 1.00 89.69 90 ASP A O 1
ATOM 708 N N . SER A 1 91 ? 15.778 1.247 -34.274 1.00 92.69 91 SER A N 1
ATOM 709 C CA . SER A 1 91 ? 17.230 1.310 -34.068 1.00 92.69 91 SER A CA 1
ATOM 710 C C . SER A 1 91 ? 17.590 1.492 -32.590 1.00 92.69 91 SER A C 1
ATOM 712 O O . SER A 1 91 ? 18.526 0.855 -32.101 1.00 92.69 91 SER A O 1
ATOM 714 N N . LEU A 1 92 ? 16.842 2.331 -31.865 1.00 92.75 92 LEU A N 1
ATOM 715 C CA . LEU A 1 92 ? 17.007 2.517 -30.424 1.00 92.75 92 LEU A CA 1
ATOM 716 C C . LEU A 1 92 ? 16.678 1.228 -29.657 1.00 92.75 92 LEU A C 1
ATOM 718 O O . LEU A 1 92 ? 17.471 0.802 -28.818 1.00 92.75 92 LEU A O 1
ATOM 722 N N . HIS A 1 93 ? 15.556 0.577 -29.966 1.00 94.50 93 HIS A N 1
ATOM 723 C CA . HIS A 1 93 ? 15.160 -0.687 -29.342 1.00 94.50 93 HIS A CA 1
ATOM 724 C C . HIS A 1 93 ? 16.214 -1.780 -29.560 1.00 94.50 93 HIS A C 1
ATOM 726 O O . HIS A 1 93 ? 16.625 -2.443 -28.604 1.00 94.50 93 HIS A O 1
ATOM 732 N N . ALA A 1 94 ? 16.730 -1.920 -30.785 1.00 95.06 94 ALA A N 1
ATOM 733 C CA . ALA A 1 94 ? 17.800 -2.865 -31.092 1.00 95.06 94 ALA A CA 1
ATOM 734 C C . ALA A 1 94 ? 19.078 -2.578 -30.282 1.00 95.06 94 ALA A C 1
ATOM 736 O O . ALA A 1 94 ? 19.692 -3.504 -29.744 1.00 95.06 94 ALA A O 1
ATOM 737 N N . ALA A 1 95 ? 19.457 -1.303 -30.143 1.00 96.31 95 ALA A N 1
ATOM 738 C CA . ALA A 1 95 ? 20.606 -0.899 -29.337 1.00 96.31 95 ALA A CA 1
ATOM 739 C C . ALA A 1 95 ? 20.409 -1.211 -27.842 1.00 96.31 95 ALA A C 1
ATOM 741 O O . ALA A 1 95 ? 21.327 -1.723 -27.201 1.00 96.31 95 ALA A O 1
ATOM 742 N N . LEU A 1 96 ? 19.217 -0.964 -27.290 1.00 96.94 96 LEU A N 1
ATOM 743 C CA . LEU A 1 96 ? 18.897 -1.248 -25.888 1.00 96.94 96 LEU A CA 1
ATOM 744 C C . LEU A 1 96 ? 18.823 -2.755 -25.593 1.00 96.94 96 LEU A C 1
ATOM 746 O O . LEU A 1 96 ? 19.277 -3.190 -24.536 1.00 96.94 96 LEU A O 1
ATOM 750 N N . ILE A 1 97 ? 18.331 -3.567 -26.534 1.00 97.56 97 ILE A N 1
ATOM 751 C CA . ILE A 1 97 ? 18.405 -5.033 -26.440 1.00 97.56 97 ILE A CA 1
ATOM 752 C C . ILE A 1 97 ? 19.868 -5.490 -26.433 1.00 97.56 97 ILE A C 1
ATOM 754 O O . ILE A 1 97 ? 20.257 -6.282 -25.573 1.00 97.56 97 ILE A O 1
ATOM 758 N N . GLY A 1 98 ? 20.690 -4.967 -27.348 1.00 97.81 98 GLY A N 1
ATOM 759 C CA . GLY A 1 98 ? 22.122 -5.267 -27.390 1.00 97.81 98 GLY A CA 1
ATOM 760 C C . GLY A 1 98 ? 22.840 -4.866 -26.098 1.00 97.81 98 GLY A C 1
ATOM 761 O O . GLY A 1 98 ? 23.653 -5.632 -25.576 1.00 97.81 98 GLY A O 1
ATOM 762 N N . TRP A 1 99 ? 22.488 -3.708 -25.530 1.00 97.12 99 TRP A N 1
ATOM 763 C CA . TRP A 1 99 ? 22.971 -3.280 -24.220 1.00 97.12 99 TRP A CA 1
ATOM 764 C C . TRP A 1 99 ? 22.603 -4.290 -23.128 1.00 97.12 99 TRP A C 1
ATOM 766 O O . TRP A 1 99 ? 23.506 -4.749 -22.430 1.00 97.12 99 TRP A O 1
ATOM 776 N N . ALA A 1 100 ? 21.330 -4.684 -23.014 1.00 97.75 100 ALA A N 1
ATOM 777 C CA . ALA A 1 100 ? 20.871 -5.615 -21.982 1.00 97.75 100 ALA A CA 1
ATOM 778 C C . ALA A 1 100 ? 21.608 -6.964 -22.051 1.00 97.75 100 ALA A C 1
ATOM 780 O O . ALA A 1 100 ? 22.070 -7.479 -21.034 1.00 97.75 100 ALA A O 1
ATOM 781 N N . GLN A 1 101 ? 21.815 -7.491 -23.262 1.00 98.12 101 GLN A N 1
ATOM 782 C CA . GLN A 1 101 ? 22.594 -8.713 -23.483 1.00 98.12 101 GLN A CA 1
ATOM 783 C C . GLN A 1 101 ? 24.061 -8.547 -23.066 1.00 98.12 101 GLN A C 1
ATOM 785 O O . GLN A 1 101 ? 24.620 -9.424 -22.411 1.00 98.12 101 GLN A O 1
ATOM 790 N N . SER A 1 102 ? 24.684 -7.415 -23.410 1.00 97.62 102 SER A N 1
ATOM 791 C CA . SER A 1 102 ? 26.088 -7.141 -23.070 1.00 97.62 102 SER A CA 1
ATOM 792 C C . SER A 1 102 ? 26.324 -6.886 -21.576 1.00 97.62 102 SER A C 1
ATOM 794 O O . SER A 1 102 ? 27.354 -7.292 -21.042 1.00 97.62 102 SER A O 1
ATOM 796 N N . ALA A 1 103 ? 25.370 -6.245 -20.894 1.00 96.38 103 ALA A N 1
ATOM 797 C CA . ALA A 1 103 ? 25.411 -5.975 -19.458 1.00 96.38 103 ALA A CA 1
ATOM 798 C C . ALA A 1 103 ? 25.086 -7.226 -18.613 1.00 96.38 103 ALA A C 1
ATOM 800 O O . ALA A 1 103 ? 25.393 -7.276 -17.420 1.00 96.38 103 ALA A O 1
ATOM 801 N N . GLY A 1 104 ? 24.506 -8.246 -19.249 1.00 97.50 104 GLY A N 1
ATOM 802 C CA . GLY A 1 104 ? 24.078 -9.497 -18.642 1.00 97.50 104 GLY A CA 1
ATOM 803 C C . GLY A 1 104 ? 22.641 -9.409 -18.138 1.00 97.50 104 GLY A C 1
ATOM 804 O O . GLY A 1 104 ? 22.360 -8.791 -17.115 1.00 97.50 104 GLY A O 1
ATOM 805 N N . GLU A 1 105 ? 21.736 -10.057 -18.866 1.00 97.62 105 GLU A N 1
ATOM 806 C CA . GLU A 1 105 ? 20.307 -10.122 -18.553 1.00 97.62 105 GLU A CA 1
ATOM 807 C C . GLU A 1 105 ? 20.064 -10.672 -17.136 1.00 97.62 105 GLU A C 1
ATOM 809 O O . GLU A 1 105 ? 20.634 -11.693 -16.748 1.00 97.62 105 GLU A O 1
ATOM 814 N N . GLY A 1 106 ? 19.213 -10.002 -16.357 1.00 96.38 106 GLY A N 1
ATOM 815 C CA . GLY A 1 106 ? 18.862 -10.401 -14.992 1.00 96.38 106 GLY A CA 1
ATOM 816 C C . GLY A 1 106 ? 19.903 -10.060 -13.921 1.00 96.38 106 GLY A C 1
ATOM 817 O O . GLY A 1 106 ? 19.614 -10.238 -12.739 1.00 96.38 106 GLY A O 1
ATOM 818 N N . ASN A 1 107 ? 21.079 -9.545 -14.293 1.00 97.44 107 ASN A N 1
ATOM 819 C CA . ASN A 1 107 ? 22.056 -9.065 -13.319 1.00 97.44 107 ASN A CA 1
ATOM 820 C C . ASN A 1 107 ? 21.569 -7.802 -12.607 1.00 97.44 107 ASN A C 1
ATOM 822 O O . ASN A 1 107 ? 20.789 -7.012 -13.144 1.00 97.44 107 ASN A O 1
ATOM 826 N N . ASP A 1 108 ? 22.119 -7.572 -11.420 1.00 97.12 108 ASP A N 1
ATOM 827 C CA . ASP A 1 108 ? 21.908 -6.351 -10.656 1.00 97.12 108 ASP A CA 1
ATOM 828 C C . ASP A 1 108 ? 22.363 -5.105 -11.437 1.00 97.12 108 ASP A C 1
ATOM 830 O O . ASP A 1 108 ? 23.528 -4.966 -11.826 1.00 97.12 108 ASP A O 1
ATOM 834 N N . TYR A 1 109 ? 21.455 -4.147 -11.615 1.00 97.00 109 TYR A N 1
ATOM 835 C CA . TYR A 1 109 ? 21.758 -2.853 -12.216 1.00 97.00 109 TYR A CA 1
ATOM 836 C C . TYR A 1 109 ? 22.374 -1.925 -11.161 1.00 97.00 109 TYR A C 1
ATOM 838 O O . TYR A 1 109 ? 21.673 -1.303 -10.362 1.00 97.00 109 TYR A O 1
ATOM 846 N N . THR A 1 110 ? 23.706 -1.850 -11.148 1.00 96.19 110 THR A N 1
ATOM 847 C CA . THR A 1 110 ? 24.481 -1.111 -10.131 1.00 96.19 110 THR A CA 1
ATOM 848 C C . THR A 1 110 ? 25.283 0.066 -10.684 1.00 96.19 110 THR A C 1
ATOM 850 O O . THR A 1 110 ? 25.647 0.959 -9.922 1.00 96.19 110 THR A O 1
ATOM 853 N N . ASP A 1 111 ? 25.516 0.116 -11.998 1.00 92.94 111 ASP A N 1
ATOM 854 C CA . ASP A 1 111 ? 26.311 1.155 -12.665 1.00 92.94 111 ASP A CA 1
ATOM 855 C C . ASP A 1 111 ? 25.491 2.432 -12.959 1.00 92.94 111 ASP A C 1
ATOM 857 O O . ASP A 1 111 ? 25.263 2.810 -14.118 1.00 92.94 111 ASP A O 1
ATOM 861 N N . ASN A 1 112 ? 24.981 3.061 -11.892 1.00 94.75 112 ASN A N 1
ATOM 862 C CA . ASN A 1 112 ? 24.282 4.353 -11.888 1.00 94.75 112 ASN A CA 1
ATOM 863 C C . ASN A 1 112 ? 24.221 4.939 -10.452 1.00 94.75 112 ASN A C 1
ATOM 865 O O . ASN A 1 112 ? 24.740 4.365 -9.494 1.00 94.75 112 ASN A O 1
ATOM 869 N N . LEU A 1 113 ? 23.576 6.095 -10.275 1.00 93.69 113 LEU A N 1
ATOM 870 C CA . LEU A 1 113 ? 23.272 6.665 -8.962 1.00 93.69 113 LEU A CA 1
ATOM 871 C C . LEU A 1 113 ? 22.344 5.736 -8.156 1.00 93.69 113 LEU A C 1
ATOM 873 O O . LEU A 1 113 ? 21.398 5.195 -8.728 1.00 93.69 113 LEU A O 1
ATOM 877 N N . PRO A 1 114 ? 22.488 5.634 -6.818 1.00 93.19 114 PRO A N 1
ATOM 878 C CA . PRO A 1 114 ? 21.655 4.746 -6.001 1.00 93.19 114 PRO A CA 1
ATOM 879 C C . PRO A 1 114 ? 20.140 4.936 -6.176 1.00 93.19 114 PRO A C 1
ATOM 881 O O . PRO A 1 114 ? 19.395 3.962 -6.205 1.00 93.19 114 PRO A O 1
ATOM 884 N N . SER A 1 115 ? 19.659 6.170 -6.359 1.00 91.19 115 SER A N 1
ATOM 885 C CA . SER A 1 115 ? 18.233 6.448 -6.611 1.00 91.19 115 SER A CA 1
ATOM 886 C C . SER A 1 115 ? 17.732 5.921 -7.964 1.00 91.19 115 SER A C 1
ATOM 888 O O . SER A 1 115 ? 16.536 5.674 -8.129 1.00 91.19 115 SER A O 1
ATOM 890 N N . GLN A 1 116 ? 18.640 5.719 -8.921 1.00 94.69 116 GLN A N 1
ATOM 891 C CA . GLN A 1 116 ? 18.387 5.093 -10.218 1.00 94.69 116 GLN A CA 1
ATOM 892 C C . GLN A 1 116 ? 18.585 3.568 -10.172 1.00 94.69 116 GLN A C 1
ATOM 894 O O . GLN A 1 116 ? 18.043 2.877 -11.026 1.00 94.69 116 GLN A O 1
ATOM 899 N N . CYS A 1 117 ? 19.239 3.020 -9.145 1.00 96.44 117 CYS A N 1
ATOM 900 C CA . CYS A 1 117 ? 19.423 1.573 -8.977 1.00 96.44 117 CYS A CA 1
ATOM 901 C C . CYS A 1 117 ? 18.381 0.925 -8.054 1.00 96.44 117 CYS A C 1
ATOM 903 O O . CYS A 1 117 ? 18.056 -0.242 -8.226 1.00 96.44 117 CYS A O 1
ATOM 905 N N . LEU A 1 118 ? 17.833 1.656 -7.085 1.00 95.88 118 LEU A N 1
ATOM 906 C CA . LEU A 1 118 ? 16.935 1.098 -6.069 1.00 95.88 118 LEU A CA 1
ATOM 907 C C . LEU A 1 118 ? 15.459 1.361 -6.386 1.00 95.88 118 LEU A C 1
ATOM 909 O O . LEU A 1 118 ? 15.121 2.400 -6.961 1.00 95.88 118 LEU A O 1
ATOM 913 N N . HIS A 1 119 ? 14.572 0.468 -5.943 1.00 95.00 119 HIS A N 1
ATOM 914 C CA . HIS A 1 119 ? 13.118 0.648 -6.029 1.00 95.00 119 HIS A CA 1
ATOM 915 C C . HIS A 1 119 ? 12.369 0.085 -4.803 1.00 95.00 119 HIS A C 1
ATOM 917 O O . HIS A 1 119 ? 12.877 -0.799 -4.104 1.00 95.00 119 HIS A O 1
ATOM 923 N N . PRO A 1 120 ? 11.160 0.593 -4.489 1.00 93.31 120 PRO A N 1
ATOM 924 C CA . PRO A 1 120 ? 10.269 -0.052 -3.524 1.00 93.31 120 PRO A CA 1
ATOM 925 C C . PRO A 1 120 ? 9.731 -1.379 -4.083 1.00 93.31 120 PRO A C 1
ATOM 927 O O . PRO A 1 120 ? 9.441 -1.488 -5.263 1.00 93.31 120 PRO A O 1
ATOM 930 N N . THR A 1 121 ? 9.553 -2.388 -3.230 1.00 94.44 121 THR A N 1
ATOM 931 C CA . THR A 1 121 ? 9.247 -3.779 -3.644 1.00 94.44 121 THR A CA 1
ATOM 932 C C . THR A 1 121 ? 7.750 -4.114 -3.660 1.00 94.44 121 THR A C 1
ATOM 934 O O . THR A 1 121 ? 7.353 -5.273 -3.519 1.00 94.44 121 THR A O 1
ATOM 937 N N . GLY A 1 122 ? 6.909 -3.098 -3.847 1.00 93.62 122 GLY A N 1
ATOM 938 C CA . GLY A 1 122 ? 5.453 -3.209 -3.807 1.00 93.62 122 GLY A CA 1
ATOM 939 C C . GLY A 1 122 ? 4.858 -3.130 -2.397 1.00 93.62 122 GLY A C 1
ATOM 940 O O . GLY A 1 122 ? 5.523 -3.338 -1.377 1.00 93.62 122 GLY A O 1
ATOM 941 N N . HIS A 1 123 ? 3.567 -2.809 -2.347 1.00 94.06 123 HIS A N 1
ATOM 942 C CA . HIS A 1 123 ? 2.857 -2.472 -1.112 1.00 94.06 123 HIS A CA 1
ATOM 943 C C . HIS A 1 123 ? 2.529 -3.681 -0.219 1.00 94.06 123 HIS A C 1
ATOM 945 O O . HIS A 1 123 ? 2.043 -3.506 0.898 1.00 94.06 123 HIS A O 1
ATOM 951 N N . TRP A 1 124 ? 2.830 -4.915 -0.646 1.00 97.00 124 TRP A N 1
ATOM 952 C CA . TRP A 1 124 ? 2.741 -6.079 0.242 1.00 97.00 124 TRP A CA 1
ATOM 953 C C . TRP A 1 124 ? 3.609 -5.915 1.491 1.00 97.00 124 TRP A C 1
ATOM 955 O O . TRP A 1 124 ? 3.226 -6.370 2.562 1.00 97.00 124 TRP A O 1
ATOM 965 N N . TYR A 1 125 ? 4.761 -5.244 1.371 1.00 96.25 125 TYR A N 1
ATOM 966 C CA . TYR A 1 125 ? 5.719 -5.096 2.463 1.00 96.25 125 TYR A CA 1
ATOM 967 C C . TYR A 1 125 ? 5.336 -4.037 3.504 1.00 96.25 125 TYR A C 1
ATOM 969 O O . TYR A 1 125 ? 5.993 -3.987 4.539 1.00 96.25 125 TYR A O 1
ATOM 977 N N . GLU A 1 126 ? 4.297 -3.224 3.304 1.00 95.19 126 GLU A N 1
ATOM 978 C CA . GLU A 1 126 ? 3.939 -2.142 4.237 1.00 95.19 126 GLU A CA 1
ATOM 979 C C . GLU A 1 126 ? 3.592 -2.679 5.640 1.00 95.19 126 GLU A C 1
ATOM 981 O O . GLU A 1 126 ? 4.221 -2.300 6.631 1.00 95.19 126 GLU A O 1
ATOM 986 N N . VAL A 1 127 ? 2.673 -3.648 5.728 1.00 96.25 127 VAL A N 1
ATOM 987 C CA . VAL A 1 127 ? 2.288 -4.285 7.002 1.00 96.25 127 VAL A CA 1
ATOM 988 C C . VAL A 1 127 ? 3.391 -5.210 7.552 1.00 96.25 127 VAL A C 1
ATOM 990 O O . VAL A 1 127 ? 3.737 -5.080 8.726 1.00 96.25 127 VAL A O 1
ATOM 993 N N . PRO A 1 128 ? 4.030 -6.097 6.760 1.00 96.62 128 PRO A N 1
ATOM 994 C CA . PRO A 1 128 ? 5.181 -6.879 7.214 1.00 96.62 128 PRO A CA 1
ATOM 995 C C . PRO A 1 128 ? 6.349 -6.029 7.729 1.00 96.62 128 PRO A C 1
ATOM 997 O O . PRO A 1 128 ? 7.024 -6.426 8.680 1.00 96.62 128 PRO A O 1
ATOM 1000 N N . ASN A 1 129 ? 6.598 -4.849 7.150 1.00 95.69 129 ASN A N 1
ATOM 1001 C CA . ASN A 1 129 ? 7.634 -3.946 7.645 1.00 95.69 129 ASN A CA 1
ATOM 1002 C C . ASN A 1 129 ? 7.303 -3.438 9.050 1.00 95.69 129 ASN A C 1
ATOM 1004 O O . ASN A 1 129 ? 8.231 -3.335 9.843 1.00 95.69 129 ASN A O 1
ATOM 1008 N N . MET A 1 130 ? 6.028 -3.216 9.400 1.00 96.50 130 MET A N 1
ATOM 1009 C CA . MET A 1 130 ? 5.635 -2.870 10.776 1.00 96.50 130 MET A CA 1
ATOM 1010 C C . MET A 1 130 ? 6.003 -3.954 11.795 1.00 96.50 130 MET A C 1
ATOM 1012 O O . MET A 1 130 ? 6.265 -3.634 12.956 1.00 96.50 130 MET A O 1
ATOM 1016 N N . LEU A 1 131 ? 6.022 -5.225 11.371 1.00 96.69 131 LEU A N 1
ATOM 1017 C CA . LEU A 1 131 ? 6.518 -6.331 12.193 1.00 96.69 131 LEU A CA 1
ATOM 1018 C C . LEU A 1 131 ? 8.041 -6.223 12.341 1.00 96.69 131 LEU A C 1
ATOM 1020 O O . LEU A 1 131 ? 8.566 -6.277 13.445 1.00 96.69 131 LEU A O 1
ATOM 1024 N N . ARG A 1 132 ? 8.746 -6.024 11.218 1.00 95.56 132 ARG A N 1
ATOM 1025 C CA . ARG A 1 132 ? 10.219 -6.021 11.146 1.00 95.56 132 ARG A CA 1
ATOM 1026 C C . ARG A 1 132 ? 10.896 -4.788 11.734 1.00 95.56 132 ARG A C 1
ATOM 1028 O O . ARG A 1 132 ? 12.080 -4.845 12.037 1.00 95.56 132 ARG A O 1
ATOM 1035 N N . ASN A 1 133 ? 10.212 -3.650 11.782 1.00 95.06 133 ASN A N 1
ATOM 1036 C CA . ASN A 1 133 ? 10.781 -2.386 12.251 1.00 95.06 133 ASN A CA 1
ATOM 1037 C C . ASN A 1 133 ? 10.365 -2.035 13.687 1.00 95.06 133 ASN A C 1
ATOM 1039 O O . ASN A 1 133 ? 10.695 -0.946 14.147 1.00 95.06 133 ASN A O 1
ATOM 1043 N N . GLY A 1 134 ? 9.656 -2.936 14.376 1.00 95.06 134 GLY A N 1
ATOM 1044 C CA . GLY A 1 134 ? 9.243 -2.777 15.770 1.00 95.06 134 GLY A CA 1
ATOM 1045 C C . GLY A 1 134 ? 8.026 -1.873 15.987 1.00 95.06 134 GLY A C 1
ATOM 1046 O O . GLY A 1 134 ? 7.517 -1.819 17.103 1.00 95.06 134 GLY A O 1
ATOM 1047 N N . VAL A 1 135 ? 7.493 -1.211 14.952 1.00 97.38 135 VAL A N 1
ATOM 1048 C CA . VAL A 1 135 ? 6.372 -0.272 15.121 1.00 97.38 135 VAL A CA 1
ATOM 1049 C C . VAL A 1 135 ? 5.122 -0.967 15.655 1.00 97.38 135 VAL A C 1
ATOM 1051 O O . VAL A 1 135 ? 4.471 -0.418 16.544 1.00 97.38 135 VAL A O 1
ATOM 1054 N N . LEU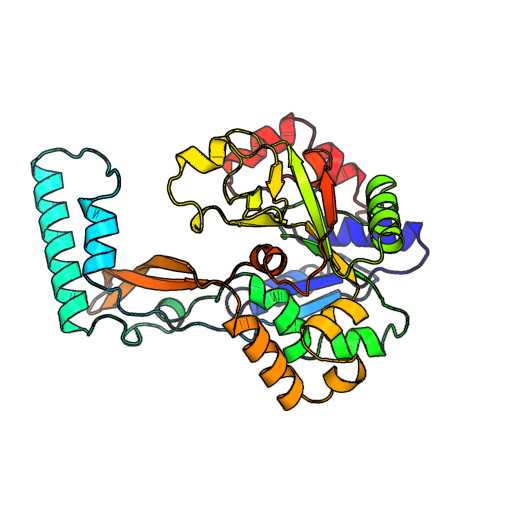 A 1 136 ? 4.793 -2.173 15.168 1.00 97.56 136 LEU A N 1
ATOM 1055 C CA . LEU A 1 136 ? 3.642 -2.908 15.700 1.00 97.56 136 LEU A CA 1
ATOM 1056 C C . LEU A 1 136 ? 3.881 -3.366 17.145 1.00 97.56 136 LEU A C 1
ATOM 1058 O O . LEU A 1 136 ? 2.975 -3.251 17.965 1.00 97.56 136 LEU A O 1
ATOM 1062 N N . ARG A 1 137 ? 5.090 -3.845 17.468 1.00 97.38 137 ARG A N 1
ATOM 1063 C CA . ARG A 1 137 ? 5.469 -4.239 18.835 1.00 97.38 137 ARG A CA 1
ATOM 1064 C C . ARG A 1 137 ? 5.257 -3.077 19.798 1.00 97.38 137 ARG A C 1
ATOM 1066 O O . ARG A 1 137 ? 4.533 -3.206 20.777 1.00 97.38 137 ARG A O 1
ATOM 1073 N N . ASP A 1 138 ? 5.840 -1.927 19.485 1.00 97.00 138 ASP A N 1
ATOM 1074 C CA . ASP A 1 138 ? 5.804 -0.758 20.358 1.00 97.00 138 ASP A CA 1
ATOM 1075 C C . ASP A 1 138 ? 4.383 -0.182 20.480 1.00 97.00 138 ASP A C 1
ATOM 1077 O O . ASP A 1 138 ? 4.024 0.367 21.523 1.00 97.00 138 ASP A O 1
ATOM 1081 N N . LEU A 1 139 ? 3.561 -0.311 19.432 1.00 96.38 139 LEU A N 1
ATOM 1082 C CA . LEU A 1 139 ? 2.144 0.047 19.477 1.00 96.38 139 LEU A CA 1
ATOM 1083 C C . LEU A 1 139 ? 1.345 -0.904 20.378 1.00 96.38 139 LEU A C 1
ATOM 1085 O O . LEU A 1 139 ? 0.497 -0.448 21.137 1.00 96.38 139 LEU A O 1
ATOM 1089 N N . LEU A 1 140 ? 1.610 -2.211 20.317 1.00 96.88 140 LEU A N 1
ATOM 1090 C CA . LEU A 1 140 ? 0.958 -3.208 21.171 1.00 96.88 140 LEU A CA 1
ATOM 1091 C C . LEU A 1 140 ? 1.389 -3.085 22.637 1.00 96.88 140 LEU A C 1
ATOM 1093 O O . LEU A 1 140 ? 0.570 -3.328 23.519 1.00 96.88 140 LEU A O 1
ATOM 1097 N N . THR A 1 141 ? 2.623 -2.659 22.908 1.00 96.25 141 THR A N 1
ATOM 1098 C CA . THR A 1 141 ? 3.074 -2.317 24.266 1.00 96.25 141 THR A CA 1
ATOM 1099 C C . THR A 1 141 ? 2.311 -1.112 24.817 1.00 96.25 141 THR A C 1
ATOM 1101 O O . THR A 1 141 ? 1.862 -1.137 25.959 1.00 96.25 141 THR A O 1
ATOM 1104 N N . GLU A 1 142 ? 2.122 -0.065 24.006 1.00 95.00 142 GLU A N 1
ATOM 1105 C CA . GLU A 1 142 ? 1.355 1.126 24.399 1.00 95.00 142 GLU A CA 1
ATOM 1106 C C . GLU A 1 142 ? -0.150 0.828 24.529 1.00 95.00 142 GLU A C 1
ATOM 1108 O O . GLU A 1 142 ? -0.829 1.345 25.418 1.00 95.00 142 GLU A O 1
ATOM 1113 N N . ARG A 1 143 ? -0.685 -0.023 23.647 1.00 95.12 143 ARG A N 1
ATOM 1114 C CA . ARG A 1 143 ? -2.102 -0.398 23.573 1.00 95.12 143 ARG A CA 1
ATOM 1115 C C . ARG A 1 143 ? -2.263 -1.926 23.616 1.00 95.12 143 ARG A C 1
ATOM 1117 O O . ARG A 1 143 ? -2.584 -2.530 22.590 1.00 95.12 143 ARG A O 1
ATOM 1124 N N . PRO A 1 144 ? -2.148 -2.572 24.794 1.00 95.56 144 PRO A N 1
ATOM 1125 C CA . PRO A 1 144 ? -2.229 -4.037 24.908 1.00 95.56 144 PRO A CA 1
ATOM 1126 C C . PRO A 1 144 ? -3.548 -4.637 24.401 1.00 95.56 144 PRO A C 1
ATOM 1128 O O . PRO A 1 144 ? -3.585 -5.760 23.891 1.00 95.56 144 PRO A O 1
ATOM 1131 N N . GLN A 1 145 ? -4.631 -3.862 24.504 1.00 95.38 145 GLN A N 1
ATOM 1132 C CA . GLN A 1 145 ? -5.972 -4.231 24.045 1.00 95.38 145 GLN A CA 1
ATOM 1133 C C . GLN A 1 145 ? -6.187 -4.029 22.536 1.00 95.38 145 GLN A C 1
ATOM 1135 O O . GLN A 1 145 ? -7.252 -4.376 22.032 1.00 95.38 145 GLN A O 1
ATOM 1140 N N . LEU A 1 146 ? -5.213 -3.485 21.796 1.00 96.62 146 LEU A N 1
ATOM 1141 C CA . LEU A 1 146 ? -5.339 -3.316 20.352 1.00 96.62 146 LEU A CA 1
ATOM 1142 C C . LEU A 1 146 ? -5.443 -4.690 19.669 1.00 96.62 146 LEU A C 1
ATOM 1144 O O . LEU A 1 146 ? -4.612 -5.589 19.867 1.00 96.62 146 LEU A O 1
ATOM 1148 N N . GLN A 1 147 ? -6.495 -4.834 18.866 1.00 97.69 147 GLN A N 1
ATOM 1149 C CA . GLN A 1 147 ? -6.821 -6.065 18.147 1.00 97.69 147 GLN A CA 1
ATOM 1150 C C . GLN A 1 147 ? -6.958 -5.870 16.643 1.00 97.69 147 GLN A C 1
ATOM 1152 O O . GLN A 1 147 ? -6.724 -6.829 15.917 1.00 97.69 147 GLN A O 1
ATOM 1157 N N . TYR A 1 148 ? -7.299 -4.667 16.176 1.00 98.31 148 TYR A N 1
ATOM 1158 C CA . TYR A 1 148 ? -7.666 -4.447 14.780 1.00 98.31 148 TYR A CA 1
ATOM 1159 C C . TYR A 1 148 ? -6.871 -3.311 14.148 1.00 98.31 148 TYR A C 1
ATOM 1161 O O . TYR A 1 148 ? -6.572 -2.316 14.809 1.00 98.31 148 TYR A O 1
ATOM 1169 N N . LEU A 1 149 ? -6.566 -3.457 12.859 1.00 98.12 149 LEU A N 1
ATOM 1170 C CA . LEU A 1 149 ? -6.015 -2.403 12.008 1.00 98.12 149 LEU A CA 1
ATOM 1171 C C . LEU A 1 149 ? -6.936 -2.199 10.805 1.00 98.12 149 LEU A C 1
ATOM 1173 O O . LEU A 1 149 ? -7.415 -3.171 10.226 1.00 98.12 149 LEU A O 1
ATOM 1177 N N . MET A 1 150 ? -7.134 -0.948 10.398 1.00 98.50 150 MET A N 1
ATOM 1178 C CA . MET A 1 150 ? -7.610 -0.624 9.054 1.00 98.50 150 MET A CA 1
ATOM 1179 C C . MET A 1 150 ? -6.406 -0.129 8.256 1.00 98.50 150 MET A C 1
ATOM 1181 O O . MET A 1 150 ? -5.755 0.834 8.654 1.00 98.50 150 MET A O 1
ATOM 1185 N N . VAL A 1 151 ? -6.102 -0.799 7.152 1.00 98.38 151 VAL A N 1
ATOM 1186 C CA . VAL A 1 151 ? -5.016 -0.446 6.232 1.00 98.38 151 VAL A CA 1
ATOM 1187 C C . VAL A 1 151 ? -5.656 0.020 4.938 1.00 98.38 151 VAL A C 1
ATOM 1189 O O . VAL A 1 151 ? -6.492 -0.694 4.394 1.00 98.38 151 VAL A O 1
ATOM 1192 N N . HIS A 1 152 ? -5.306 1.212 4.467 1.00 98.12 152 HIS A N 1
ATOM 1193 C CA . HIS A 1 152 ? -5.833 1.767 3.224 1.00 98.12 152 HIS A CA 1
ATOM 1194 C C . HIS A 1 152 ? -4.768 2.587 2.498 1.00 98.12 152 HIS A C 1
ATOM 1196 O O . HIS A 1 152 ? -3.828 3.085 3.121 1.00 98.12 152 HIS A O 1
ATOM 1202 N N . ASN A 1 153 ? -4.931 2.766 1.187 1.00 96.94 153 ASN A N 1
ATOM 1203 C CA . ASN A 1 153 ? -4.071 3.675 0.440 1.00 96.94 153 ASN A CA 1
ATOM 1204 C C . ASN A 1 153 ? -4.275 5.125 0.900 1.00 96.94 153 ASN A C 1
ATOM 1206 O O . ASN A 1 153 ? -5.378 5.547 1.263 1.00 96.94 153 ASN A O 1
ATOM 1210 N N . VAL A 1 154 ? -3.205 5.916 0.832 1.00 96.94 154 VAL A N 1
ATOM 1211 C CA . VAL A 1 154 ? -3.221 7.337 1.211 1.00 96.94 154 VAL A CA 1
ATOM 1212 C C . VAL A 1 154 ? -4.132 8.186 0.312 1.00 96.94 154 VAL A C 1
ATOM 1214 O O . VAL A 1 154 ? -4.605 9.237 0.738 1.00 96.94 154 VAL A O 1
ATOM 1217 N N . ASP A 1 155 ? -4.421 7.729 -0.903 1.00 96.81 155 ASP A N 1
ATOM 1218 C CA . ASP A 1 155 ? -5.308 8.382 -1.870 1.00 96.81 155 ASP A CA 1
ATOM 1219 C C . ASP A 1 155 ? -6.780 7.922 -1.772 1.00 96.81 155 ASP A C 1
ATOM 1221 O O . ASP A 1 155 ? -7.652 8.544 -2.383 1.00 96.81 155 ASP A O 1
ATOM 1225 N N . THR A 1 156 ? -7.101 6.903 -0.958 1.00 97.25 156 THR A N 1
ATOM 1226 C CA . THR A 1 156 ? -8.483 6.480 -0.658 1.00 97.25 156 THR A CA 1
ATOM 1227 C C . THR A 1 156 ? -9.098 7.392 0.409 1.00 97.25 156 THR A C 1
ATOM 1229 O O . THR A 1 156 ? -9.203 7.056 1.592 1.00 97.25 156 THR A O 1
ATOM 1232 N N . LEU A 1 157 ? -9.483 8.607 0.017 1.00 97.62 157 LEU A N 1
ATOM 1233 C CA . LEU A 1 157 ? -9.852 9.665 0.968 1.00 97.62 157 LEU A CA 1
ATOM 1234 C C . LEU A 1 157 ? -11.158 9.430 1.729 1.00 97.62 157 LEU A C 1
ATOM 1236 O O . LEU A 1 157 ? -11.320 9.974 2.821 1.00 97.62 157 LEU A O 1
ATOM 1240 N N . GLY A 1 158 ? -12.065 8.611 1.204 1.00 97.81 158 GLY A N 1
ATOM 1241 C CA . GLY A 1 158 ? -13.324 8.291 1.874 1.00 97.81 158 GLY A CA 1
ATOM 1242 C C . GLY A 1 158 ? -13.228 7.202 2.945 1.00 97.81 158 GLY A C 1
ATOM 1243 O O . GLY A 1 158 ? -14.200 6.996 3.669 1.00 97.81 158 GLY A O 1
ATOM 1244 N N . ALA A 1 159 ? -12.092 6.503 3.060 1.00 97.94 159 ALA A N 1
ATOM 1245 C CA . ALA A 1 159 ? -11.900 5.450 4.053 1.00 97.94 159 ALA A CA 1
ATOM 1246 C C . ALA A 1 159 ? -11.777 6.051 5.458 1.00 97.94 159 ALA A C 1
ATOM 1248 O O . ALA A 1 159 ? -10.943 6.921 5.704 1.00 97.94 159 ALA A O 1
ATOM 1249 N N . ASP A 1 160 ? -12.604 5.603 6.395 1.00 97.25 160 ASP A N 1
ATOM 1250 C CA . ASP A 1 160 ? -12.632 6.141 7.753 1.00 97.25 160 ASP A CA 1
ATOM 1251 C C . ASP A 1 160 ? -13.151 5.103 8.762 1.00 97.25 160 ASP A C 1
ATOM 1253 O O . ASP A 1 160 ? -13.802 4.124 8.381 1.00 97.25 160 ASP A O 1
ATOM 1257 N N . VAL A 1 161 ? -12.881 5.334 10.047 1.00 96.00 161 VAL A N 1
ATOM 1258 C CA . VAL A 1 161 ? -13.341 4.482 11.162 1.00 96.00 161 VAL A CA 1
ATOM 1259 C C . VAL A 1 161 ? -14.330 5.195 12.092 1.00 96.00 161 VAL A C 1
ATOM 1261 O O . VAL A 1 161 ? -14.836 4.589 13.031 1.00 96.00 161 VAL A O 1
ATOM 1264 N N . GLY A 1 162 ? -14.581 6.488 11.871 1.00 93.00 162 GLY A N 1
ATOM 1265 C CA . GLY A 1 162 ? -15.326 7.349 12.790 1.00 93.00 162 GLY A CA 1
ATOM 1266 C C . GLY A 1 162 ? -16.784 7.572 12.402 1.00 93.00 162 GLY A C 1
ATOM 1267 O O . GLY A 1 162 ? -17.572 7.971 13.252 1.00 93.00 162 GLY A O 1
ATOM 1268 N N . SER A 1 163 ? -17.157 7.370 11.142 1.00 96.19 163 SER A N 1
ATOM 1269 C CA . SER A 1 163 ? -18.515 7.460 10.611 1.00 96.19 163 SER A CA 1
ATOM 1270 C C . SER A 1 163 ? -19.359 6.261 11.047 1.00 96.19 163 SER A C 1
ATOM 1272 O O . SER A 1 163 ? -18.840 5.247 11.509 1.00 96.19 163 SER A O 1
ATOM 1274 N N . GLU A 1 164 ? -20.683 6.364 10.901 1.00 95.69 164 GLU A N 1
ATOM 1275 C CA . GLU A 1 164 ? -21.581 5.232 11.174 1.00 95.69 164 GLU A CA 1
ATOM 1276 C C . GLU A 1 164 ? -21.238 4.021 10.297 1.00 95.69 164 GLU A C 1
ATOM 1278 O O . GLU A 1 164 ? -21.158 2.897 10.791 1.00 95.69 164 GLU A O 1
ATOM 1283 N N . LEU A 1 165 ? -20.944 4.256 9.014 1.00 97.12 165 LEU A N 1
ATOM 1284 C CA . LEU A 1 165 ? -20.511 3.207 8.099 1.00 97.12 165 LEU A CA 1
ATOM 1285 C C . LEU A 1 165 ? -19.152 2.622 8.513 1.00 97.12 165 LEU A C 1
ATOM 1287 O O . LEU A 1 165 ? -19.020 1.404 8.563 1.00 97.12 165 LEU A O 1
ATOM 1291 N N . GLY A 1 166 ? -18.165 3.458 8.852 1.00 97.25 166 GLY A N 1
ATOM 1292 C CA . GLY A 1 166 ? -16.849 3.000 9.311 1.00 97.25 166 GLY A CA 1
ATOM 1293 C C . GLY A 1 166 ? -16.938 2.110 10.555 1.00 97.25 166 GLY A C 1
ATOM 1294 O O . GLY A 1 166 ? -16.373 1.016 10.576 1.00 97.25 166 GLY A O 1
ATOM 1295 N N . ALA A 1 167 ? -17.721 2.524 11.554 1.00 96.31 167 ALA A N 1
ATOM 1296 C CA . ALA A 1 167 ? -17.971 1.730 12.756 1.00 96.31 167 ALA A CA 1
ATOM 1297 C C . ALA A 1 167 ? -18.742 0.431 12.452 1.00 96.31 167 ALA A C 1
ATOM 1299 O O . ALA A 1 167 ? -18.423 -0.623 13.004 1.00 96.31 167 ALA A O 1
ATOM 1300 N N . THR A 1 168 ? -19.717 0.480 11.538 1.00 97.75 168 THR A N 1
ATOM 1301 C CA . THR A 1 168 ? -20.474 -0.703 11.094 1.00 97.75 168 THR A CA 1
ATOM 1302 C C . THR A 1 168 ? -19.570 -1.720 10.402 1.00 97.75 168 THR A C 1
ATOM 1304 O O . THR A 1 168 ? -19.694 -2.917 10.651 1.00 97.75 168 THR A O 1
ATOM 1307 N N . LEU A 1 169 ? -18.632 -1.268 9.568 1.00 98.44 169 LEU A N 1
ATOM 1308 C CA . LEU A 1 169 ? -17.682 -2.135 8.868 1.00 98.44 169 LEU A CA 1
ATOM 1309 C C . LEU A 1 169 ? -16.685 -2.789 9.831 1.00 98.44 169 LEU A C 1
ATOM 1311 O O . LEU A 1 169 ? -16.424 -3.986 9.706 1.00 98.44 169 LEU A O 1
ATOM 1315 N N . LEU A 1 170 ? -16.206 -2.054 10.842 1.00 97.81 170 LEU A N 1
ATOM 1316 C CA . LEU A 1 170 ? -15.425 -2.643 11.931 1.00 97.81 170 LEU A CA 1
ATOM 1317 C C . LEU A 1 170 ? -16.241 -3.704 12.687 1.00 97.81 170 LEU A C 1
ATOM 1319 O O . LEU A 1 170 ? -15.760 -4.814 12.901 1.00 97.81 170 LEU A O 1
ATOM 1323 N N . GLY A 1 171 ? -17.490 -3.395 13.049 1.00 98.00 171 GLY A N 1
ATOM 1324 C CA . GLY A 1 171 ? -18.393 -4.344 13.706 1.00 98.00 171 GLY A CA 1
ATOM 1325 C C . GLY A 1 171 ? -18.648 -5.598 12.865 1.00 98.00 171 GLY A C 1
ATOM 1326 O O . GLY A 1 171 ? -18.603 -6.712 13.385 1.00 98.00 171 GLY A O 1
ATOM 1327 N N . TYR A 1 172 ? -18.835 -5.433 11.553 1.00 98.44 172 TYR A N 1
ATOM 1328 C CA . TYR A 1 172 ? -18.938 -6.537 10.602 1.00 98.44 172 TYR A CA 1
ATOM 1329 C C . TYR A 1 172 ? -17.669 -7.396 10.610 1.00 98.44 172 TYR A C 1
ATOM 1331 O O . TYR A 1 172 ? -17.768 -8.610 10.774 1.00 98.44 172 TYR A O 1
ATOM 1339 N N . HIS A 1 173 ? -16.483 -6.789 10.500 1.00 98.56 173 HIS A N 1
ATOM 1340 C CA . HIS A 1 173 ? -15.207 -7.509 10.534 1.00 98.56 173 HIS A CA 1
ATOM 1341 C C . HIS A 1 173 ? -15.055 -8.350 11.814 1.00 98.56 173 HIS A C 1
ATOM 1343 O O . HIS A 1 173 ? -14.740 -9.543 11.740 1.00 98.56 173 HIS A O 1
ATOM 1349 N N . ILE A 1 174 ? -15.370 -7.758 12.973 1.00 98.44 174 ILE A N 1
ATOM 1350 C CA . ILE A 1 174 ? -15.361 -8.438 14.275 1.00 98.44 174 ILE A CA 1
ATOM 1351 C C . ILE A 1 174 ? -16.331 -9.626 14.270 1.00 98.44 174 ILE A C 1
ATOM 1353 O O . ILE A 1 174 ? -15.941 -10.739 14.625 1.00 98.44 174 ILE A O 1
ATOM 1357 N N . ALA A 1 175 ? -17.572 -9.418 13.822 1.00 98.38 175 ALA A N 1
ATOM 1358 C CA . ALA A 1 175 ? -18.606 -10.451 13.795 1.00 98.38 175 ALA A CA 1
ATOM 1359 C C . ALA A 1 175 ? -18.255 -11.626 12.867 1.00 98.38 175 ALA A C 1
ATOM 1361 O O . ALA A 1 175 ? -18.570 -12.773 13.178 1.00 98.38 175 ALA A O 1
ATOM 1362 N N . GLN A 1 176 ? -17.567 -11.370 11.749 1.00 97.50 176 GLN A N 1
ATOM 1363 C CA . GLN A 1 176 ? -17.098 -12.433 10.855 1.00 97.50 176 GLN A CA 1
ATOM 1364 C C . GLN A 1 176 ? -15.935 -13.242 11.444 1.00 97.50 176 GLN A C 1
ATOM 1366 O O . GLN A 1 176 ? -15.650 -14.357 10.985 1.00 97.50 176 GLN A O 1
ATOM 1371 N N . GLY A 1 177 ? -15.212 -12.678 12.416 1.00 96.25 177 GLY A N 1
ATOM 1372 C CA . GLY A 1 177 ? -14.063 -13.298 13.069 1.00 96.25 177 GLY A CA 1
ATOM 1373 C C . GLY A 1 177 ? -12.915 -13.644 12.116 1.00 96.25 177 GLY A C 1
ATOM 1374 O O . GLY A 1 177 ? -12.118 -14.532 12.431 1.00 96.25 177 GLY A O 1
ATOM 1375 N N . ALA A 1 178 ? -12.851 -13.027 10.937 1.00 95.88 178 ALA A N 1
ATOM 1376 C CA . ALA A 1 178 ? -11.857 -13.320 9.907 1.00 95.88 178 ALA A CA 1
ATOM 1377 C C . ALA A 1 178 ? -10.526 -12.597 10.188 1.00 95.88 178 ALA A C 1
ATOM 1379 O O . ALA A 1 178 ? -10.561 -11.507 10.750 1.00 95.88 178 ALA A O 1
ATOM 1380 N N . PRO A 1 179 ? -9.360 -13.147 9.789 1.00 97.62 179 PRO A N 1
ATOM 1381 C CA . PRO A 1 179 ? -8.098 -12.401 9.803 1.00 97.62 179 PRO A CA 1
ATOM 1382 C C . PRO A 1 179 ? -8.145 -11.142 8.933 1.00 97.62 179 PRO A C 1
ATOM 1384 O O . PRO A 1 179 ? -7.407 -10.198 9.192 1.00 97.62 179 PRO A O 1
ATOM 1387 N N . TRP A 1 180 ? -8.996 -11.142 7.901 1.00 97.88 180 TRP A N 1
ATOM 1388 C CA . TRP A 1 180 ? -8.996 -10.126 6.859 1.00 97.88 180 TRP A CA 1
ATOM 1389 C C . TRP A 1 180 ? -10.396 -9.849 6.314 1.00 97.88 180 TRP A C 1
ATOM 1391 O O . TRP A 1 180 ? -11.147 -10.770 5.980 1.00 97.88 180 TRP A O 1
ATOM 1401 N N . THR A 1 181 ? -10.739 -8.577 6.135 1.00 98.56 181 THR A N 1
ATOM 1402 C CA . THR A 1 181 ? -11.912 -8.146 5.363 1.00 98.56 181 THR A CA 1
ATOM 1403 C C . THR A 1 181 ? -11.526 -7.034 4.399 1.00 98.56 181 THR A C 1
ATOM 1405 O O . THR A 1 181 ? -11.047 -5.996 4.837 1.00 98.56 181 THR A O 1
ATOM 1408 N N . ALA A 1 182 ? -11.723 -7.240 3.098 1.00 98.38 182 ALA A N 1
ATOM 1409 C CA . ALA A 1 182 ? -11.448 -6.229 2.081 1.00 98.38 182 ALA A CA 1
ATOM 1410 C C . ALA A 1 182 ? -12.723 -5.477 1.694 1.00 98.38 182 ALA A C 1
ATOM 1412 O O . ALA A 1 182 ? -13.782 -6.079 1.491 1.00 98.38 182 ALA A O 1
ATOM 1413 N N . GLU A 1 183 ? -12.606 -4.162 1.557 1.00 98.56 183 GLU A N 1
ATOM 1414 C CA . GLU A 1 183 ? -13.654 -3.334 0.977 1.00 98.56 183 GLU A CA 1
ATOM 1415 C C . GLU A 1 183 ? -13.505 -3.287 -0.546 1.00 98.56 183 GLU A C 1
ATOM 1417 O O . GLU A 1 183 ? -12.412 -3.083 -1.084 1.00 98.56 183 GLU A O 1
ATOM 1422 N N . VAL A 1 184 ? -14.621 -3.434 -1.251 1.00 98.44 184 VAL A N 1
ATOM 1423 C CA . VAL A 1 184 ? -14.687 -3.335 -2.712 1.00 98.44 184 VAL A CA 1
ATOM 1424 C C . VAL A 1 184 ? -15.769 -2.342 -3.125 1.00 98.44 184 VAL A C 1
ATOM 1426 O O . VAL A 1 184 ? -16.755 -2.158 -2.415 1.00 98.44 184 VAL A O 1
ATOM 1429 N N . ILE A 1 185 ? -15.615 -1.702 -4.279 1.00 97.62 185 ILE A N 1
ATOM 1430 C CA . ILE A 1 185 ? -16.645 -0.827 -4.866 1.00 97.62 185 ILE A CA 1
ATOM 1431 C C . ILE A 1 185 ? -17.134 -1.413 -6.184 1.00 97.62 185 ILE A C 1
ATOM 1433 O O . ILE A 1 185 ? -16.418 -2.176 -6.827 1.00 97.62 185 ILE A O 1
ATOM 1437 N N . THR A 1 186 ? -18.343 -1.051 -6.614 1.00 96.81 186 THR A N 1
ATOM 1438 C CA . THR A 1 186 ? -18.783 -1.354 -7.981 1.00 96.81 186 THR A CA 1
ATOM 1439 C C . THR A 1 186 ? -17.815 -0.721 -8.974 1.00 96.81 186 THR A C 1
ATOM 1441 O O . THR A 1 186 ? -17.543 0.481 -8.889 1.00 96.81 186 THR A O 1
ATOM 1444 N N . ARG A 1 187 ? -17.312 -1.534 -9.903 1.00 93.88 187 ARG A N 1
ATOM 1445 C CA . ARG A 1 187 ? -16.338 -1.109 -10.905 1.00 93.88 187 ARG A CA 1
ATOM 1446 C C . ARG A 1 187 ? -16.954 -0.112 -11.892 1.00 93.88 187 ARG A C 1
ATOM 1448 O O . ARG A 1 187 ? -18.089 -0.285 -12.340 1.00 93.88 187 ARG A O 1
ATOM 1455 N N . ARG A 1 188 ? -16.177 0.900 -12.271 1.00 91.19 188 ARG A N 1
ATOM 1456 C CA . ARG A 1 188 ? -16.402 1.782 -13.423 1.00 91.19 188 ARG A CA 1
ATOM 1457 C C . ARG A 1 188 ? -15.265 1.659 -14.434 1.00 91.19 188 ARG A C 1
ATOM 1459 O O . ARG A 1 188 ? -14.256 1.015 -14.167 1.00 91.19 188 ARG A O 1
ATOM 1466 N N . ILE A 1 189 ? -15.446 2.244 -15.616 1.00 87.31 189 ILE A N 1
ATOM 1467 C CA . ILE A 1 189 ? -14.494 2.103 -16.726 1.00 87.31 189 ILE A CA 1
ATOM 1468 C C . ILE A 1 189 ? -13.131 2.733 -16.412 1.00 87.31 189 ILE A C 1
ATOM 1470 O O . ILE A 1 189 ? -12.111 2.239 -16.883 1.00 87.31 189 ILE A O 1
ATOM 1474 N N . GLU A 1 190 ? -13.117 3.785 -15.592 1.00 85.94 190 GLU A N 1
ATOM 1475 C CA . GLU A 1 190 ? -11.900 4.451 -15.135 1.00 85.94 190 GLU A CA 1
ATOM 1476 C C . GLU A 1 190 ? -11.122 3.659 -14.069 1.00 85.94 190 GLU A C 1
ATOM 1478 O O . GLU A 1 190 ? -9.952 3.948 -13.823 1.00 85.94 190 GLU A O 1
ATOM 1483 N N . ASP A 1 191 ? -11.743 2.654 -13.442 1.00 88.12 191 ASP A N 1
ATOM 1484 C CA . ASP A 1 191 ? -11.115 1.890 -12.370 1.00 88.12 191 ASP A CA 1
ATOM 1485 C C . ASP A 1 191 ? -10.169 0.827 -12.963 1.00 88.12 191 ASP A C 1
ATOM 1487 O O . ASP A 1 191 ? -10.600 -0.116 -13.640 1.00 88.12 191 ASP A O 1
ATOM 1491 N N . ARG A 1 192 ? -8.868 0.989 -12.686 1.00 85.81 192 ARG A N 1
ATOM 1492 C CA . ARG A 1 192 ? -7.779 0.101 -13.125 1.00 85.81 192 ARG A CA 1
ATOM 1493 C C . ARG A 1 192 ? -6.955 -0.386 -11.946 1.00 85.81 192 ARG A C 1
ATOM 1495 O O . ARG A 1 192 ? -6.618 0.410 -11.063 1.00 85.81 192 ARG A O 1
ATOM 1502 N N . GLY A 1 193 ? -6.565 -1.654 -11.972 1.00 82.94 193 GLY A N 1
ATOM 1503 C CA . GLY A 1 193 ? -5.692 -2.257 -10.960 1.00 82.94 193 GLY A CA 1
ATOM 1504 C C . GLY A 1 193 ? -6.176 -3.608 -10.449 1.00 82.94 193 GLY A C 1
ATOM 1505 O O . GLY A 1 193 ? -5.582 -4.141 -9.521 1.00 82.94 193 GLY A O 1
ATOM 1506 N N . GLY A 1 194 ? -7.215 -4.185 -11.053 1.00 88.50 194 GLY A N 1
ATOM 1507 C CA . GLY A 1 194 ? -7.781 -5.456 -10.625 1.00 88.50 194 GLY A CA 1
ATOM 1508 C C . GLY A 1 194 ? -8.966 -5.321 -9.670 1.00 88.50 194 GLY A C 1
ATOM 1509 O O . GLY A 1 194 ? -9.531 -4.247 -9.449 1.00 88.50 194 GLY A O 1
ATOM 1510 N N . GLY A 1 195 ? -9.415 -6.450 -9.135 1.00 94.81 195 GLY A N 1
ATOM 1511 C CA . GLY A 1 195 ? -10.699 -6.508 -8.452 1.00 94.81 195 GLY A CA 1
ATOM 1512 C C . GLY A 1 195 ? -11.024 -7.863 -7.854 1.00 94.81 195 GLY A C 1
ATOM 1513 O O . GLY A 1 195 ? -10.155 -8.712 -7.670 1.00 94.81 195 GLY A O 1
ATOM 1514 N N . LEU A 1 196 ? -12.294 -8.057 -7.516 1.00 96.75 196 LEU A N 1
ATOM 1515 C CA . LEU A 1 196 ? -12.769 -9.285 -6.888 1.00 96.75 196 LEU A CA 1
ATOM 1516 C C . LEU A 1 196 ? -13.158 -10.314 -7.949 1.00 96.75 196 LEU A C 1
ATOM 1518 O O . LEU A 1 196 ? -14.019 -10.046 -8.788 1.00 96.75 196 LEU A O 1
ATOM 1522 N N . ALA A 1 197 ? -12.586 -11.511 -7.865 1.00 95.56 197 ALA A N 1
ATOM 1523 C CA . ALA A 1 197 ? -12.876 -12.602 -8.783 1.00 95.56 197 ALA A CA 1
ATOM 1524 C C . ALA A 1 197 ? -13.067 -13.926 -8.039 1.00 95.56 197 ALA A C 1
ATOM 1526 O O . ALA A 1 197 ? -12.547 -14.136 -6.941 1.00 95.56 197 ALA A O 1
ATOM 1527 N N . ARG A 1 198 ? -13.804 -14.847 -8.666 1.00 94.38 198 ARG A N 1
ATOM 1528 C CA . ARG A 1 198 ? -13.836 -16.250 -8.250 1.00 94.38 198 ARG A CA 1
ATOM 1529 C C . ARG A 1 198 ? -12.882 -17.042 -9.133 1.00 94.38 198 ARG A C 1
ATOM 1531 O O . ARG A 1 198 ? -13.133 -17.169 -10.326 1.00 94.38 198 ARG A O 1
ATOM 1538 N N . ILE A 1 199 ? -11.819 -17.576 -8.544 1.00 91.38 199 ILE A N 1
ATOM 1539 C CA . ILE A 1 199 ? -10.788 -18.351 -9.239 1.00 91.38 199 ILE A CA 1
ATOM 1540 C C . ILE A 1 199 ? -10.684 -19.704 -8.543 1.00 91.38 199 ILE A C 1
ATOM 1542 O O . ILE A 1 199 ? -10.588 -19.761 -7.318 1.00 91.38 199 ILE A O 1
ATOM 1546 N N . ASP A 1 200 ? -10.803 -20.788 -9.309 1.00 90.19 200 ASP A N 1
ATOM 1547 C CA . ASP A 1 200 ? -10.829 -22.166 -8.796 1.00 90.19 200 ASP A CA 1
ATOM 1548 C C . ASP A 1 200 ? -11.836 -22.362 -7.647 1.00 90.19 200 ASP A C 1
ATOM 1550 O O . ASP A 1 200 ? -11.554 -22.994 -6.633 1.00 90.19 200 ASP A O 1
ATOM 1554 N N . GLY A 1 201 ? -13.015 -21.741 -7.769 1.00 89.75 201 GLY A N 1
ATOM 1555 C CA . GLY A 1 201 ? -14.081 -21.777 -6.760 1.00 89.75 201 GLY A CA 1
ATOM 1556 C C . GLY A 1 201 ? -13.915 -20.794 -5.592 1.00 89.75 201 GLY A C 1
ATOM 1557 O O . GLY A 1 201 ? -14.900 -20.505 -4.905 1.00 89.75 201 GLY A O 1
ATOM 1558 N N . HIS A 1 202 ? -12.736 -20.195 -5.417 1.00 91.31 202 HIS A N 1
ATOM 1559 C CA . HIS A 1 202 ? -12.401 -19.331 -4.286 1.00 91.31 202 HIS A CA 1
ATOM 1560 C C . HIS A 1 202 ? -12.536 -17.853 -4.644 1.00 91.31 202 HIS A C 1
ATOM 1562 O O . HIS A 1 202 ? -12.073 -17.402 -5.690 1.00 91.31 202 HIS A O 1
ATOM 1568 N N . LEU A 1 203 ? -13.191 -17.095 -3.769 1.00 94.69 203 LEU A N 1
ATOM 1569 C CA . LEU A 1 203 ? -13.323 -15.651 -3.915 1.00 94.69 203 LEU A CA 1
ATOM 1570 C C . LEU A 1 203 ? -12.038 -14.979 -3.412 1.00 94.69 203 LEU A C 1
ATOM 1572 O O . LEU A 1 203 ? -11.687 -15.156 -2.247 1.00 94.69 203 LEU A O 1
ATOM 1576 N N . ARG A 1 204 ? -11.348 -14.229 -4.275 1.00 96.00 204 ARG A N 1
ATOM 1577 C CA . ARG A 1 204 ? -10.099 -13.527 -3.947 1.00 96.00 204 ARG A CA 1
ATOM 1578 C C . ARG A 1 204 ? -9.934 -12.249 -4.766 1.00 96.00 204 ARG A C 1
ATOM 1580 O O . ARG A 1 204 ? -10.593 -12.076 -5.793 1.00 96.00 204 ARG A O 1
ATOM 1587 N N . LEU A 1 205 ? -9.053 -11.365 -4.316 1.00 96.50 205 LEU A N 1
ATOM 1588 C CA . LEU A 1 205 ? -8.592 -10.247 -5.131 1.00 96.50 205 LEU A CA 1
ATOM 1589 C C . LEU A 1 205 ? -7.621 -10.772 -6.188 1.00 96.50 205 LEU A C 1
ATOM 1591 O O . LEU A 1 205 ? -6.822 -11.670 -5.923 1.00 96.50 205 LEU A O 1
ATOM 1595 N N . ILE A 1 206 ? -7.723 -10.220 -7.388 1.00 94.62 206 ILE A N 1
ATOM 1596 C CA . ILE A 1 206 ? -6.768 -10.424 -8.467 1.00 94.62 206 ILE A CA 1
ATOM 1597 C C . ILE A 1 206 ? -6.265 -9.063 -8.917 1.00 94.62 206 ILE A C 1
ATOM 1599 O O . ILE A 1 206 ? -7.060 -8.163 -9.180 1.00 94.62 206 ILE A O 1
ATOM 1603 N N . GLU A 1 207 ? -4.949 -8.923 -8.980 1.00 93.25 207 GLU A N 1
ATOM 1604 C CA . GLU A 1 207 ? -4.279 -7.712 -9.436 1.00 93.25 207 GLU A CA 1
ATOM 1605 C C . GLU A 1 207 ? -4.374 -7.611 -10.962 1.00 93.25 207 GLU A C 1
ATOM 1607 O O . GLU A 1 207 ? -4.341 -8.626 -11.661 1.00 93.25 207 GLU A O 1
ATOM 1612 N N . GLY A 1 208 ? -4.469 -6.393 -11.500 1.00 90.12 208 GLY A N 1
ATOM 1613 C CA . GLY A 1 208 ? -4.584 -6.189 -12.952 1.00 90.12 208 GLY A CA 1
ATOM 1614 C C . GLY A 1 208 ? -3.433 -6.837 -13.736 1.00 90.12 208 GLY A C 1
ATOM 1615 O O . GLY A 1 208 ? -3.661 -7.458 -14.769 1.00 90.12 208 GLY A O 1
ATOM 1616 N N . LEU A 1 209 ? -2.216 -6.794 -13.180 1.00 88.94 209 LEU A N 1
ATOM 1617 C CA . LEU A 1 209 ? -1.010 -7.417 -13.749 1.00 88.94 209 LEU A CA 1
ATOM 1618 C C . LEU A 1 209 ? -1.056 -8.954 -13.785 1.00 88.94 209 LEU A C 1
ATOM 1620 O O . LEU A 1 209 ? -0.265 -9.570 -14.493 1.00 88.94 209 LEU A O 1
ATOM 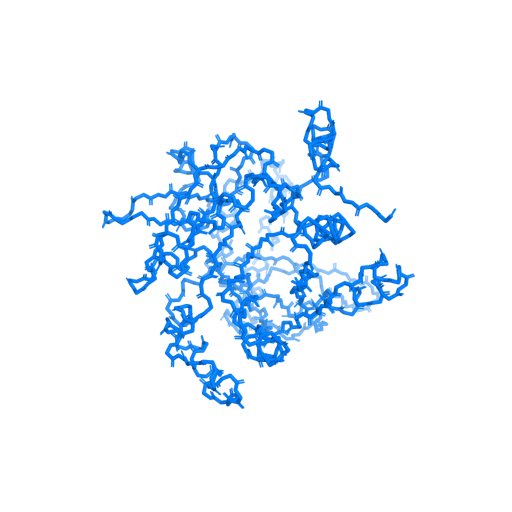1624 N N . ALA A 1 210 ? -1.947 -9.584 -13.015 1.00 91.31 210 ALA A N 1
ATOM 1625 C CA . ALA A 1 210 ? -2.134 -11.034 -13.015 1.00 91.31 210 ALA A CA 1
ATOM 1626 C C . ALA A 1 210 ? -3.144 -11.502 -14.075 1.00 91.31 210 ALA A C 1
ATOM 1628 O O . ALA A 1 210 ? -3.311 -12.708 -14.276 1.00 91.31 210 ALA A O 1
ATOM 1629 N N . LEU A 1 211 ? -3.862 -10.576 -14.720 1.00 90.00 211 LEU A N 1
ATOM 1630 C CA . LEU A 1 211 ? -4.841 -10.921 -15.740 1.00 90.00 211 LEU A CA 1
ATOM 1631 C C . LEU A 1 211 ? -4.126 -11.304 -17.043 1.00 90.00 211 LEU A C 1
ATOM 1633 O O . LEU A 1 211 ? -3.223 -10.598 -17.481 1.00 90.00 211 LEU A O 1
ATOM 1637 N N . PRO A 1 212 ? -4.547 -12.391 -17.714 1.00 86.44 212 PRO A N 1
ATOM 1638 C CA . PRO A 1 212 ? -3.880 -12.855 -18.931 1.00 86.44 212 PRO A CA 1
ATOM 1639 C C . PRO A 1 212 ? -4.081 -11.910 -20.123 1.00 86.44 212 PRO A C 1
ATOM 1641 O O . PRO A 1 212 ? -3.323 -11.969 -21.085 1.00 86.44 212 PRO A O 1
ATOM 1644 N N . ARG A 1 213 ? -5.137 -11.088 -20.090 1.00 85.31 213 ARG A N 1
ATOM 1645 C CA . ARG A 1 213 ? -5.489 -10.082 -21.097 1.00 85.31 213 ARG A CA 1
ATOM 1646 C C . ARG A 1 213 ? -6.187 -8.920 -20.399 1.00 85.31 213 ARG A C 1
ATOM 1648 O O . ARG A 1 213 ? -7.027 -9.163 -19.531 1.00 85.31 213 ARG A O 1
ATOM 1655 N N . GLU A 1 214 ? -5.907 -7.691 -20.825 1.00 83.25 214 GLU A N 1
ATOM 1656 C CA . GLU A 1 214 ? -6.516 -6.477 -20.255 1.00 83.25 214 GLU A CA 1
ATOM 1657 C C . GLU A 1 214 ? -8.049 -6.512 -20.323 1.00 83.25 214 GLU A C 1
ATOM 1659 O O . GLU A 1 214 ? -8.733 -6.120 -19.381 1.00 83.25 214 GLU A O 1
ATOM 1664 N N . GLU A 1 215 ? -8.607 -7.076 -21.400 1.00 87.81 215 GLU A N 1
ATOM 1665 C CA . GLU A 1 215 ? -10.056 -7.141 -21.603 1.00 87.81 215 GLU A CA 1
ATOM 1666 C C . GLU A 1 215 ? -10.803 -7.935 -20.515 1.00 87.81 215 GLU A C 1
ATOM 1668 O O . GLU A 1 215 ? -11.989 -7.713 -20.268 1.00 87.81 215 GLU A O 1
ATOM 1673 N N . VAL A 1 216 ? -10.108 -8.849 -19.826 1.00 89.31 216 VAL A N 1
ATOM 1674 C CA . VAL A 1 216 ? -10.685 -9.644 -18.734 1.00 89.31 216 VAL A CA 1
ATOM 1675 C C . VAL A 1 216 ? -11.046 -8.753 -17.547 1.00 89.31 216 VAL A C 1
ATOM 1677 O O . VAL A 1 216 ? -12.012 -9.051 -16.843 1.00 89.31 216 VAL A O 1
ATOM 1680 N N . GLU A 1 217 ? -10.339 -7.635 -17.352 1.00 88.94 217 GLU A N 1
ATOM 1681 C CA . GLU A 1 217 ? -10.629 -6.678 -16.281 1.00 88.94 217 GLU A CA 1
ATOM 1682 C C . GLU A 1 217 ? -12.045 -6.093 -16.419 1.00 88.94 217 GLU A C 1
ATOM 1684 O O . GLU A 1 217 ? -12.710 -5.847 -15.412 1.00 88.94 217 GLU A O 1
ATOM 1689 N N . PHE A 1 218 ? -12.567 -5.950 -17.647 1.00 88.50 218 PHE A N 1
ATOM 1690 C CA . PHE A 1 218 ? -13.927 -5.446 -17.885 1.00 88.50 218 PHE A CA 1
ATOM 1691 C C . PHE A 1 218 ? -15.030 -6.408 -17.430 1.00 88.50 218 PHE A C 1
ATOM 1693 O O . PHE A 1 218 ? -16.158 -5.967 -17.212 1.00 88.50 218 PHE A O 1
ATOM 1700 N N . ASN A 1 219 ? -14.717 -7.692 -17.236 1.00 90.75 219 ASN A N 1
ATOM 1701 C CA . ASN A 1 219 ? -15.670 -8.676 -16.718 1.00 90.75 219 ASN A CA 1
ATOM 1702 C C . ASN A 1 219 ? -15.797 -8.631 -15.186 1.00 90.75 219 ASN A C 1
ATOM 1704 O O . ASN A 1 219 ? -16.664 -9.299 -14.619 1.00 90.75 219 ASN A O 1
ATOM 1708 N N . LEU A 1 220 ? -14.943 -7.867 -14.495 1.00 93.44 220 LEU A N 1
ATOM 1709 C CA . LEU A 1 220 ? -14.995 -7.737 -13.043 1.00 93.44 220 LEU A CA 1
ATOM 1710 C C . LEU A 1 220 ? -16.130 -6.798 -12.622 1.00 93.44 220 LEU A C 1
ATOM 1712 O O . LEU A 1 220 ? -16.232 -5.659 -13.071 1.00 93.44 220 LEU A O 1
ATOM 1716 N N . THR A 1 221 ? -16.966 -7.262 -11.693 1.00 95.31 221 THR A N 1
ATOM 1717 C CA . THR A 1 221 ? -18.060 -6.456 -11.123 1.00 95.31 221 THR A CA 1
ATOM 1718 C C . THR A 1 221 ? -17.568 -5.480 -10.054 1.00 95.31 221 THR A C 1
ATOM 1720 O O . THR A 1 221 ? -18.134 -4.399 -9.878 1.00 95.31 221 THR A O 1
ATOM 1723 N N . TYR A 1 222 ? -16.514 -5.860 -9.332 1.00 97.25 222 TYR A N 1
ATOM 1724 C CA . TYR A 1 222 ? -16.029 -5.135 -8.167 1.00 97.25 222 TYR A CA 1
ATOM 1725 C C . TYR A 1 222 ? -14.555 -4.778 -8.310 1.00 97.25 222 TYR A C 1
ATOM 1727 O O . TYR A 1 222 ? -13.743 -5.633 -8.659 1.00 97.25 222 TYR A O 1
ATOM 1735 N N . TYR A 1 223 ? -14.227 -3.536 -7.972 1.00 96.62 223 TYR A N 1
ATOM 1736 C CA . TYR A 1 223 ? -12.877 -2.992 -7.930 1.00 96.62 223 TYR A CA 1
ATOM 1737 C C . TYR A 1 223 ? -12.322 -3.001 -6.499 1.00 96.62 223 TYR A C 1
ATOM 1739 O O . TYR A 1 223 ? -13.054 -2.753 -5.533 1.00 96.62 223 TYR A O 1
ATOM 1747 N N . ASN A 1 224 ? -11.025 -3.289 -6.369 1.00 96.31 224 ASN A N 1
ATOM 1748 C CA . ASN A 1 224 ? -10.321 -3.289 -5.090 1.00 96.31 224 ASN A CA 1
ATOM 1749 C C . ASN A 1 224 ? -10.031 -1.855 -4.620 1.00 96.31 224 ASN A C 1
ATOM 1751 O O . ASN A 1 224 ? -9.273 -1.127 -5.249 1.00 96.31 224 ASN A O 1
ATOM 1755 N N . THR A 1 225 ? -10.579 -1.464 -3.470 1.00 96.50 225 THR A N 1
ATOM 1756 C CA . THR A 1 225 ? -10.352 -0.126 -2.883 1.00 96.50 225 THR A CA 1
ATOM 1757 C C . THR A 1 225 ? -8.981 0.031 -2.223 1.00 96.50 225 THR A C 1
ATOM 1759 O O . THR A 1 225 ? -8.603 1.133 -1.813 1.00 96.50 225 THR A O 1
ATOM 1762 N N . SER A 1 226 ? -8.264 -1.084 -2.062 1.00 95.94 226 SER A N 1
ATOM 1763 C CA . SER A 1 226 ? -7.087 -1.221 -1.206 1.00 95.94 226 SER A CA 1
ATOM 1764 C C . SER A 1 226 ? -7.340 -0.876 0.266 1.00 95.94 226 SER A C 1
ATOM 1766 O O . SER A 1 226 ? -6.381 -0.652 0.993 1.00 95.94 226 SER A O 1
ATOM 1768 N N . THR A 1 227 ? -8.598 -0.870 0.727 1.00 98.19 227 THR A N 1
ATOM 1769 C CA . THR A 1 227 ? -8.965 -0.751 2.146 1.00 98.19 227 THR A CA 1
ATOM 1770 C C . THR A 1 227 ? -9.246 -2.132 2.732 1.00 98.19 227 THR A C 1
ATOM 1772 O O . THR A 1 227 ? -10.119 -2.863 2.259 1.00 98.19 227 THR A O 1
ATOM 1775 N N . THR A 1 228 ? -8.511 -2.499 3.778 1.00 98.06 228 THR A N 1
ATOM 1776 C CA . THR A 1 228 ? -8.576 -3.819 4.412 1.00 98.06 228 THR A CA 1
ATOM 1777 C C . THR A 1 228 ? -8.590 -3.705 5.929 1.00 98.06 228 THR A C 1
ATOM 1779 O O . THR A 1 228 ? -7.773 -2.991 6.508 1.00 98.06 228 THR A O 1
ATOM 1782 N N . TRP A 1 229 ? -9.486 -4.446 6.571 1.00 98.69 229 TRP A N 1
ATOM 1783 C CA . TRP A 1 229 ? -9.570 -4.612 8.018 1.00 98.69 229 TRP A CA 1
ATOM 1784 C C . TRP A 1 229 ? -8.859 -5.895 8.426 1.00 98.69 229 TRP A C 1
ATOM 1786 O O . TRP A 1 229 ? -9.092 -6.945 7.821 1.00 98.69 229 TRP A O 1
ATOM 1796 N N . LEU A 1 230 ? -8.001 -5.805 9.435 1.00 98.56 230 LEU A N 1
ATOM 1797 C CA . LEU A 1 230 ? -7.125 -6.883 9.874 1.00 98.56 230 LEU A CA 1
ATOM 1798 C C . LEU A 1 230 ? -7.348 -7.174 11.353 1.00 98.56 230 LEU A C 1
ATOM 1800 O O . LEU A 1 230 ? -7.323 -6.253 12.167 1.00 98.56 230 LEU A O 1
ATOM 1804 N N . ASP A 1 231 ? -7.456 -8.453 11.698 1.00 98.62 231 ASP A N 1
ATOM 1805 C CA . ASP A 1 231 ? -7.354 -8.944 13.073 1.00 98.62 231 ASP A CA 1
ATOM 1806 C C . ASP A 1 231 ? -5.881 -9.270 13.347 1.00 98.62 231 ASP A C 1
ATOM 1808 O O . ASP A 1 231 ? -5.308 -10.169 12.729 1.00 98.62 231 ASP A O 1
ATOM 1812 N N . ILE A 1 232 ? -5.250 -8.508 14.244 1.00 98.50 232 ILE A N 1
ATOM 1813 C CA . ILE A 1 232 ? -3.809 -8.576 14.513 1.00 98.50 232 ILE A CA 1
ATOM 1814 C C . ILE A 1 232 ? -3.397 -9.985 14.972 1.00 98.50 232 ILE A C 1
ATOM 1816 O O . ILE A 1 232 ? -2.514 -10.554 14.331 1.00 98.50 232 ILE A O 1
ATOM 1820 N N . PRO A 1 233 ? -3.986 -10.590 16.030 1.00 98.12 233 PRO A N 1
ATOM 1821 C CA . PRO A 1 233 ? -3.642 -11.958 16.422 1.00 98.12 233 PRO A CA 1
ATOM 1822 C C . PRO A 1 233 ? -3.752 -12.981 15.288 1.00 98.12 233 PRO A C 1
ATOM 1824 O O . PRO A 1 233 ? -2.846 -13.796 15.111 1.00 98.12 233 PRO A O 1
ATOM 1827 N N . LYS A 1 234 ? -4.836 -12.948 14.505 1.00 98.25 234 LYS A N 1
ATOM 1828 C CA . LYS A 1 234 ? -5.040 -13.925 13.425 1.00 98.25 234 LYS A CA 1
ATOM 1829 C C . LYS A 1 234 ? -4.103 -13.681 12.247 1.00 98.25 234 LYS A C 1
ATOM 1831 O O . LYS A 1 234 ? -3.623 -14.644 11.656 1.00 98.25 234 LYS A O 1
ATOM 1836 N N . LEU A 1 235 ? -3.799 -12.423 11.928 1.00 97.94 235 LEU A N 1
ATOM 1837 C CA . LEU A 1 235 ? -2.785 -12.084 10.935 1.00 97.94 235 LEU A CA 1
ATOM 1838 C C . LEU A 1 235 ? -1.412 -12.603 11.370 1.00 97.94 235 LEU A C 1
ATOM 1840 O O . LEU A 1 235 ? -0.739 -13.251 10.576 1.00 97.94 235 LEU A O 1
ATOM 1844 N N . LEU A 1 236 ? -1.008 -12.382 12.625 1.00 98.38 236 LEU A N 1
ATOM 1845 C CA . LEU A 1 236 ? 0.255 -12.912 13.148 1.00 98.38 236 LEU A CA 1
ATOM 1846 C C . LEU A 1 236 ? 0.308 -14.442 13.037 1.00 98.38 236 LEU A C 1
ATOM 1848 O O . LEU A 1 236 ? 1.327 -14.978 12.604 1.00 98.38 236 LEU A O 1
ATOM 1852 N N . ALA A 1 237 ? -0.803 -15.137 13.300 1.00 98.19 237 ALA A N 1
ATOM 1853 C CA . ALA A 1 237 ? -0.886 -16.585 13.128 1.00 98.19 237 ALA A CA 1
ATOM 1854 C C . ALA A 1 237 ? -0.634 -17.037 11.673 1.00 98.19 237 ALA A C 1
ATOM 1856 O O . ALA A 1 237 ? 0.027 -18.055 11.476 1.00 98.19 237 ALA A O 1
ATOM 1857 N N . VAL A 1 238 ? -1.058 -16.266 10.658 1.00 97.69 238 VAL A N 1
ATOM 1858 C CA . VAL A 1 238 ? -0.722 -16.534 9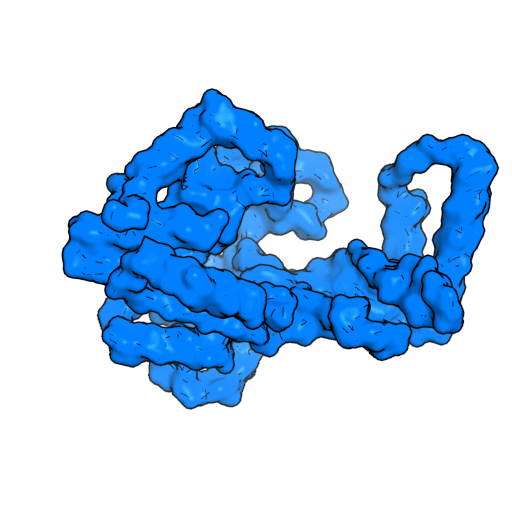.238 1.00 97.69 238 VAL A CA 1
ATOM 1859 C C . VAL A 1 238 ? 0.790 -16.449 8.988 1.00 97.69 238 VAL A C 1
ATOM 1861 O O . VAL A 1 238 ? 1.338 -17.227 8.211 1.00 97.69 238 VAL A O 1
ATOM 1864 N N . PHE A 1 239 ? 1.499 -15.556 9.683 1.00 97.88 239 PHE A N 1
ATOM 1865 C CA . PHE A 1 239 ? 2.966 -15.488 9.643 1.00 97.88 239 PHE A CA 1
ATOM 1866 C C . PHE A 1 239 ? 3.647 -16.560 10.523 1.00 97.88 239 PHE A C 1
ATOM 1868 O O . PHE A 1 239 ? 4.871 -16.722 10.479 1.00 97.88 239 PHE A O 1
ATOM 1875 N N . GLY A 1 240 ? 2.878 -17.329 11.301 1.00 97.94 240 GLY A N 1
ATOM 1876 C CA . GLY A 1 240 ? 3.401 -18.261 12.302 1.00 97.94 240 GLY A CA 1
ATOM 1877 C C . GLY A 1 240 ? 4.021 -17.541 13.502 1.00 97.94 240 GLY A C 1
ATOM 1878 O O . GLY A 1 240 ? 5.037 -17.991 14.030 1.00 97.94 240 GLY A O 1
ATOM 1879 N N . LEU A 1 241 ? 3.446 -16.398 13.881 1.00 98.44 241 LEU A N 1
ATOM 1880 C CA . LEU A 1 241 ? 3.895 -15.536 14.969 1.00 98.44 241 LEU A CA 1
ATOM 1881 C C . LEU A 1 241 ? 2.787 -15.336 16.011 1.00 98.44 241 LEU A C 1
ATOM 1883 O O . LEU A 1 241 ? 1.592 -15.393 15.719 1.00 98.44 241 LEU A O 1
ATOM 1887 N N . THR A 1 242 ? 3.210 -15.031 17.229 1.00 97.81 242 THR A N 1
ATOM 1888 C CA . THR A 1 242 ? 2.394 -14.473 18.310 1.00 97.81 242 THR A CA 1
ATOM 1889 C C . THR A 1 242 ? 2.786 -13.013 18.560 1.00 97.81 242 THR A C 1
ATOM 1891 O O . THR A 1 242 ? 3.726 -12.501 17.952 1.00 97.81 242 THR A O 1
ATOM 1894 N N . LYS A 1 243 ? 2.072 -12.313 19.453 1.00 96.62 243 LYS A N 1
ATOM 1895 C CA . LYS A 1 243 ? 2.444 -10.940 19.841 1.00 96.62 243 LYS A CA 1
ATOM 1896 C C . LYS A 1 243 ? 3.833 -10.884 20.494 1.00 96.62 243 LYS A C 1
ATOM 1898 O O . LYS A 1 243 ? 4.586 -9.961 20.201 1.00 96.62 243 LYS A O 1
ATOM 1903 N N . ASP A 1 244 ? 4.176 -11.876 21.315 1.00 96.81 244 ASP A N 1
ATOM 1904 C CA . ASP A 1 244 ? 5.450 -11.920 22.048 1.00 96.81 244 ASP A CA 1
ATOM 1905 C C . ASP A 1 244 ? 6.644 -12.126 21.108 1.00 96.81 244 ASP A C 1
ATOM 1907 O O . ASP A 1 244 ? 7.724 -11.579 21.324 1.00 96.81 244 ASP A O 1
ATOM 1911 N N . ASP A 1 245 ? 6.424 -12.835 19.997 1.00 98.25 245 ASP A N 1
ATOM 1912 C CA . ASP A 1 245 ? 7.453 -13.076 18.983 1.00 98.25 245 ASP A CA 1
ATOM 1913 C C . ASP A 1 245 ? 7.911 -11.798 18.271 1.00 98.25 245 ASP A C 1
ATOM 1915 O O . ASP A 1 245 ? 8.977 -11.792 17.664 1.00 98.25 245 ASP A O 1
ATOM 1919 N N . LEU A 1 246 ? 7.149 -10.699 18.357 1.00 97.62 246 LEU A N 1
ATOM 1920 C CA . LEU A 1 246 ? 7.529 -9.413 17.764 1.00 97.62 246 LEU A CA 1
ATOM 1921 C C . LEU A 1 246 ? 8.758 -8.772 18.430 1.00 97.62 246 LEU A C 1
ATOM 1923 O O . LEU A 1 246 ? 9.263 -7.769 17.927 1.00 97.62 246 LEU A O 1
ATOM 1927 N N . ALA A 1 247 ? 9.230 -9.313 19.556 1.00 96.88 247 ALA A N 1
ATOM 1928 C CA . ALA A 1 247 ? 10.496 -8.924 20.174 1.00 96.88 247 ALA A CA 1
ATOM 1929 C C . ALA A 1 247 ? 11.721 -9.653 19.580 1.00 96.88 247 ALA A C 1
ATOM 1931 O O . ALA A 1 247 ? 12.846 -9.237 19.849 1.00 96.88 247 ALA A O 1
ATOM 1932 N N . ASP A 1 248 ? 11.522 -10.711 18.785 1.00 97.81 248 ASP A N 1
ATOM 1933 C CA . ASP A 1 248 ? 12.587 -11.499 18.157 1.00 97.81 248 ASP A CA 1
ATOM 1934 C C . ASP A 1 248 ? 12.709 -11.159 16.661 1.00 97.81 248 ASP A C 1
ATOM 1936 O O . ASP A 1 248 ? 12.016 -11.710 15.799 1.00 97.81 248 ASP A O 1
ATOM 1940 N N . ASP A 1 249 ? 13.630 -10.247 16.346 1.00 95.56 249 ASP A N 1
ATOM 1941 C CA . ASP A 1 249 ? 13.863 -9.761 14.981 1.00 95.56 249 ASP A CA 1
ATOM 1942 C C . ASP A 1 249 ? 14.228 -10.883 13.991 1.00 95.56 249 ASP A C 1
ATOM 1944 O O . ASP A 1 249 ? 13.881 -10.806 12.805 1.00 95.56 249 ASP A O 1
ATOM 1948 N N . VAL A 1 250 ? 14.917 -11.935 14.453 1.00 97.38 250 VAL A N 1
ATOM 1949 C CA . VAL A 1 250 ? 15.325 -13.065 13.605 1.00 97.38 250 VAL A CA 1
ATOM 1950 C C . VAL A 1 250 ? 14.096 -13.884 13.237 1.00 97.38 250 VAL A C 1
ATOM 1952 O O . VAL A 1 250 ? 13.828 -14.091 12.048 1.00 97.38 250 VAL A O 1
ATOM 1955 N N . LYS A 1 251 ? 13.297 -14.267 14.237 1.00 98.44 251 LYS A N 1
ATOM 1956 C CA . LYS A 1 251 ? 12.062 -15.032 14.038 1.00 98.44 251 LYS A CA 1
ATOM 1957 C C . LYS A 1 251 ? 11.062 -14.278 13.161 1.00 98.44 251 LYS A C 1
ATOM 1959 O O . LYS A 1 251 ? 10.490 -14.866 12.237 1.00 98.44 251 LYS A O 1
ATOM 1964 N N . VAL A 1 252 ? 10.886 -12.975 13.392 1.00 98.00 252 VAL A N 1
ATOM 1965 C CA . VAL A 1 252 ? 10.031 -12.114 12.559 1.00 98.00 252 VAL A CA 1
ATOM 1966 C C . VAL A 1 252 ? 10.556 -12.048 11.124 1.00 98.00 252 VAL A C 1
ATOM 1968 O O . VAL A 1 252 ? 9.784 -12.189 10.173 1.00 98.00 252 VAL A O 1
ATOM 1971 N N . GLY A 1 253 ? 11.866 -11.868 10.940 1.00 97.31 253 GLY A N 1
ATOM 1972 C CA . GLY A 1 253 ? 12.492 -11.831 9.620 1.00 97.31 253 GLY A CA 1
ATOM 1973 C C . GLY A 1 253 ? 12.268 -13.115 8.817 1.00 97.31 253 GLY A C 1
ATOM 1974 O O . GLY A 1 253 ? 11.913 -13.055 7.638 1.00 97.31 253 GLY A O 1
ATOM 1975 N N . GLU A 1 254 ? 12.428 -14.278 9.447 1.00 98.25 254 GLU A N 1
ATOM 1976 C CA . GLU A 1 254 ? 12.161 -15.577 8.824 1.00 98.25 254 GLU A CA 1
ATOM 1977 C C . GLU A 1 254 ? 10.682 -15.766 8.483 1.00 98.25 254 GLU A C 1
ATOM 1979 O O . GLU A 1 254 ? 10.358 -16.208 7.380 1.00 98.25 254 GLU A O 1
ATOM 1984 N N . ALA A 1 255 ? 9.779 -15.391 9.391 1.00 98.25 255 ALA A N 1
ATOM 1985 C CA . ALA A 1 255 ? 8.338 -15.451 9.170 1.00 98.25 255 ALA A CA 1
ATOM 1986 C C . ALA A 1 255 ? 7.897 -14.620 7.965 1.00 98.25 255 ALA A C 1
ATOM 1988 O O . ALA A 1 255 ? 7.205 -15.127 7.078 1.00 98.25 255 ALA A O 1
ATOM 1989 N N . VAL A 1 256 ? 8.361 -13.371 7.882 1.00 97.50 256 VAL A N 1
ATOM 1990 C CA . VAL A 1 256 ? 8.066 -12.497 6.744 1.00 97.50 256 VAL A CA 1
ATOM 1991 C C . VAL A 1 256 ? 8.608 -13.090 5.443 1.00 97.50 256 VAL A C 1
ATOM 1993 O O . VAL A 1 256 ? 7.885 -13.111 4.451 1.00 97.50 256 VAL A O 1
ATOM 1996 N N . ARG A 1 257 ? 9.834 -13.635 5.429 1.00 97.00 257 ARG A N 1
ATOM 1997 C CA . ARG A 1 257 ? 10.402 -14.282 4.230 1.00 97.00 257 ARG A CA 1
ATOM 1998 C C . ARG A 1 257 ? 9.609 -15.516 3.790 1.00 97.00 257 ARG A C 1
ATOM 2000 O O . ARG A 1 257 ? 9.388 -15.676 2.592 1.00 97.00 257 ARG A O 1
ATOM 2007 N N . ARG A 1 258 ? 9.151 -16.360 4.726 1.00 97.94 258 ARG A N 1
ATOM 2008 C CA . ARG A 1 258 ? 8.332 -17.548 4.413 1.00 97.94 258 ARG A CA 1
ATOM 2009 C C . ARG A 1 258 ? 7.032 -17.177 3.704 1.00 97.94 258 ARG A C 1
ATOM 2011 O O . ARG A 1 258 ? 6.689 -17.811 2.710 1.00 97.94 258 ARG A O 1
ATOM 2018 N N . VAL A 1 259 ? 6.323 -16.154 4.187 1.00 97.94 259 VAL A N 1
ATOM 2019 C CA . VAL A 1 259 ? 5.084 -15.695 3.534 1.00 97.94 259 VAL A CA 1
ATOM 2020 C C . VAL A 1 259 ? 5.399 -14.979 2.216 1.00 97.94 259 VAL A C 1
ATOM 2022 O O . VAL A 1 259 ? 4.758 -15.264 1.208 1.00 97.94 259 VAL A O 1
ATOM 2025 N N . ALA A 1 260 ? 6.436 -14.133 2.173 1.00 96.81 260 ALA A N 1
ATOM 2026 C CA . ALA A 1 260 ? 6.849 -13.426 0.955 1.00 96.81 260 ALA A CA 1
ATOM 2027 C C . ALA A 1 260 ? 7.175 -14.381 -0.206 1.00 96.81 260 ALA A C 1
ATOM 2029 O O . ALA A 1 260 ? 6.827 -14.095 -1.353 1.00 96.81 260 ALA A O 1
ATOM 2030 N N . GLY A 1 261 ? 7.809 -15.523 0.087 1.00 97.00 261 GLY A N 1
ATOM 2031 C CA . GLY A 1 261 ? 8.143 -16.554 -0.902 1.00 97.00 261 GLY A CA 1
ATOM 2032 C C . GLY A 1 261 ? 6.930 -17.241 -1.540 1.00 97.00 261 GLY A C 1
ATOM 2033 O O . GLY A 1 261 ? 7.083 -17.911 -2.554 1.00 97.00 261 GLY A O 1
ATOM 2034 N N . ARG A 1 262 ? 5.732 -17.064 -0.971 1.00 96.75 262 ARG A N 1
ATOM 2035 C CA . ARG A 1 262 ? 4.464 -17.603 -1.492 1.00 96.75 262 ARG A CA 1
ATOM 2036 C C . ARG A 1 262 ? 3.604 -16.557 -2.192 1.00 96.75 262 ARG A C 1
ATOM 2038 O O . ARG A 1 262 ? 2.615 -16.914 -2.821 1.00 96.75 262 ARG A O 1
ATOM 2045 N N . MET A 1 263 ? 3.960 -15.281 -2.069 1.00 96.56 263 MET A N 1
ATOM 2046 C CA . MET A 1 263 ? 3.313 -14.214 -2.824 1.00 96.56 263 MET A CA 1
ATOM 2047 C C . MET A 1 263 ? 3.782 -14.248 -4.276 1.00 96.56 263 MET A C 1
ATOM 2049 O O . MET A 1 263 ? 4.983 -14.450 -4.499 1.00 96.56 263 MET A O 1
ATOM 2053 N N . PRO A 1 264 ? 2.896 -13.975 -5.248 1.00 95.50 264 PRO A N 1
ATOM 2054 C CA . PRO A 1 264 ? 3.297 -13.646 -6.607 1.00 95.50 264 PRO A CA 1
ATOM 2055 C C . PRO A 1 264 ? 4.377 -12.556 -6.631 1.00 95.50 264 PRO A C 1
ATOM 2057 O O . PRO A 1 264 ? 4.521 -11.757 -5.700 1.00 95.50 264 PRO A O 1
ATOM 2060 N N . THR A 1 265 ? 5.186 -12.567 -7.683 1.00 95.38 265 THR A N 1
ATOM 2061 C CA . THR A 1 265 ? 6.185 -11.534 -7.956 1.00 95.38 265 THR A CA 1
ATOM 2062 C C . THR A 1 265 ? 5.899 -11.009 -9.351 1.00 95.38 265 THR A C 1
ATOM 2064 O O . THR A 1 265 ? 6.031 -11.756 -10.320 1.00 95.38 265 THR A O 1
ATOM 2067 N N . TYR A 1 266 ? 5.513 -9.744 -9.452 1.00 94.81 266 TYR A N 1
ATOM 2068 C CA . TYR A 1 266 ? 5.264 -9.091 -10.733 1.00 94.81 266 TYR A CA 1
ATOM 2069 C C . TYR A 1 266 ? 6.531 -8.399 -11.191 1.00 94.81 266 TYR A C 1
ATOM 2071 O O . TYR A 1 266 ? 7.140 -7.677 -10.406 1.00 94.81 266 TYR A O 1
ATOM 2079 N N . ILE A 1 267 ? 6.919 -8.613 -12.444 1.00 93.69 267 ILE A N 1
ATOM 2080 C CA . ILE A 1 267 ? 8.033 -7.901 -13.064 1.00 93.69 267 ILE A CA 1
ATOM 2081 C C . ILE A 1 267 ? 7.463 -6.768 -13.908 1.00 93.69 267 ILE A C 1
ATOM 2083 O O . ILE A 1 267 ? 6.556 -6.984 -14.707 1.00 93.69 267 ILE A O 1
ATOM 2087 N N . THR A 1 268 ? 7.997 -5.564 -13.732 1.00 92.94 268 THR A N 1
ATOM 2088 C CA . THR A 1 268 ? 7.657 -4.405 -14.559 1.00 92.94 268 THR A CA 1
ATOM 2089 C C . THR A 1 268 ? 8.917 -3.801 -15.156 1.00 92.94 268 THR A C 1
ATOM 2091 O O . THR A 1 268 ? 9.975 -3.771 -14.522 1.00 92.94 268 THR A O 1
ATOM 2094 N N . LEU A 1 269 ? 8.797 -3.317 -16.389 1.00 95.25 269 LEU A N 1
ATOM 2095 C CA . LEU A 1 269 ? 9.828 -2.511 -17.024 1.00 95.25 269 LEU A CA 1
ATOM 2096 C C . LEU A 1 269 ? 9.611 -1.045 -16.658 1.00 95.25 269 LEU A C 1
ATOM 2098 O O . LEU A 1 269 ? 8.481 -0.549 -16.649 1.00 95.25 269 LEU A O 1
ATOM 2102 N N . LYS A 1 270 ? 10.701 -0.365 -16.324 1.00 95.69 270 LYS A N 1
ATOM 2103 C CA . LYS A 1 270 ? 10.733 1.064 -16.013 1.00 95.69 270 LYS A CA 1
ATOM 2104 C C . LYS A 1 270 ? 11.947 1.690 -16.669 1.00 95.69 270 LYS A C 1
ATOM 2106 O O . LYS A 1 270 ? 12.942 1.014 -16.895 1.00 95.69 270 LYS A O 1
ATOM 2111 N N . ASP A 1 271 ? 11.887 2.995 -16.856 1.00 95.81 271 ASP A N 1
ATOM 2112 C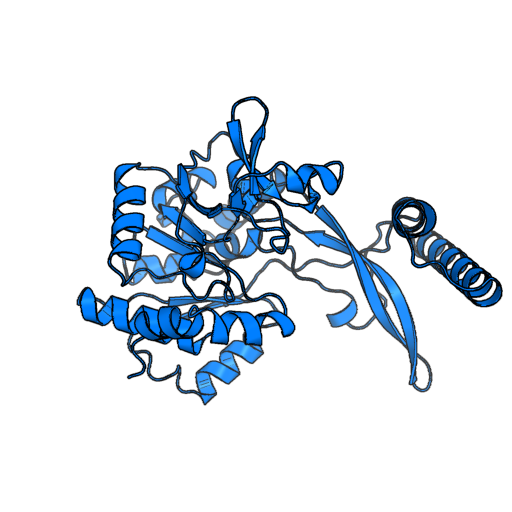 CA . ASP A 1 271 ? 12.996 3.765 -17.393 1.00 95.81 271 ASP A CA 1
ATOM 2113 C C . ASP A 1 271 ? 13.786 4.442 -16.274 1.00 95.81 271 ASP A C 1
ATOM 2115 O O . ASP A 1 271 ? 13.218 5.014 -15.337 1.00 95.81 271 ASP A O 1
ATOM 2119 N N . VAL A 1 272 ? 15.112 4.394 -16.382 1.00 96.00 272 VAL A N 1
ATOM 2120 C CA . VAL A 1 272 ? 16.039 5.126 -15.514 1.00 96.00 272 VAL A CA 1
ATOM 2121 C C . VAL A 1 272 ? 16.899 6.062 -16.337 1.00 96.00 272 VAL A C 1
ATOM 2123 O O . VAL A 1 272 ? 17.245 5.790 -17.485 1.00 96.00 272 VAL A O 1
ATOM 2126 N N . LYS A 1 273 ? 17.278 7.176 -15.718 1.00 95.56 273 LYS A N 1
ATOM 2127 C CA . LYS A 1 273 ? 18.149 8.177 -16.333 1.00 95.56 273 LYS A CA 1
ATOM 2128 C C . LYS A 1 273 ? 19.590 7.885 -15.946 1.00 95.56 273 LYS A C 1
ATOM 2130 O O . LYS A 1 273 ? 19.897 7.777 -14.757 1.00 95.56 273 LYS A O 1
ATOM 2135 N N . LYS A 1 274 ? 20.486 7.785 -16.925 1.00 93.19 274 LYS A N 1
ATOM 2136 C CA . LYS A 1 274 ? 21.930 7.647 -16.705 1.00 93.19 274 LYS A CA 1
ATOM 2137 C C . LYS A 1 274 ? 22.643 8.886 -17.223 1.00 93.19 274 LYS A C 1
ATOM 2139 O O . LYS A 1 274 ? 22.598 9.189 -18.412 1.00 93.19 274 LYS A O 1
ATOM 2144 N N . ARG A 1 275 ? 23.303 9.604 -16.314 1.00 90.62 275 ARG A N 1
ATOM 2145 C CA . ARG A 1 275 ? 24.064 10.813 -16.644 1.00 90.62 275 ARG A CA 1
ATOM 2146 C C . ARG A 1 275 ? 25.541 10.504 -16.784 1.00 90.62 275 ARG A C 1
ATOM 2148 O O . ARG A 1 275 ? 26.104 9.817 -15.934 1.00 90.62 275 ARG A O 1
ATOM 2155 N N . TRP A 1 276 ? 26.170 11.048 -17.817 1.00 86.69 276 TRP A N 1
ATOM 2156 C CA . TRP A 1 276 ? 27.594 10.858 -18.077 1.00 86.69 276 TRP A CA 1
ATOM 2157 C C . TRP A 1 276 ? 28.215 12.079 -18.767 1.00 86.69 276 TRP A C 1
ATOM 2159 O O . TRP A 1 276 ? 27.529 13.027 -19.160 1.00 86.69 276 TRP A O 1
ATOM 2169 N N . GLY A 1 277 ? 29.549 12.081 -18.839 1.00 85.06 277 GLY A N 1
ATOM 2170 C CA . GLY A 1 277 ? 30.331 13.125 -19.500 1.00 85.06 277 GLY A CA 1
ATOM 2171 C C . GLY A 1 277 ? 30.011 14.542 -19.011 1.00 85.06 277 GLY A C 1
ATOM 2172 O O . GLY A 1 277 ? 30.065 14.824 -17.815 1.00 85.06 277 GLY A O 1
ATOM 2173 N N . LYS A 1 278 ? 29.713 15.454 -19.947 1.00 79.69 278 LYS A N 1
ATOM 2174 C CA . LYS A 1 278 ? 29.454 16.886 -19.679 1.00 79.69 278 LYS A CA 1
ATOM 2175 C C . LYS A 1 278 ? 27.954 17.206 -19.634 1.00 79.69 278 LYS A C 1
ATOM 2177 O O . LYS A 1 278 ? 27.521 18.211 -20.188 1.00 79.69 278 LYS A O 1
ATOM 2182 N N . GLY A 1 279 ? 27.172 16.345 -18.982 1.00 81.69 279 GLY A N 1
ATOM 2183 C CA . GLY A 1 279 ? 25.726 16.529 -18.818 1.00 81.69 279 GLY A CA 1
ATOM 2184 C C . GLY A 1 279 ? 24.876 15.816 -19.868 1.00 81.69 279 GLY A C 1
ATOM 2185 O O . GLY A 1 279 ? 23.730 16.208 -20.068 1.00 81.69 279 GLY A O 1
ATOM 2186 N N . GLN A 1 280 ? 25.415 14.784 -20.525 1.00 89.31 280 GLN A N 1
ATOM 2187 C CA . GLN A 1 280 ? 24.597 13.874 -21.324 1.00 89.31 280 GLN A CA 1
ATOM 2188 C C . GLN A 1 280 ? 23.681 13.054 -20.406 1.00 89.31 280 GLN A C 1
ATOM 2190 O O . GLN A 1 280 ? 24.084 12.680 -19.301 1.00 89.31 280 GLN A O 1
ATOM 2195 N N . GLU A 1 281 ? 22.458 12.788 -20.859 1.00 91.69 281 GLU A N 1
ATOM 2196 C CA . GLU A 1 281 ? 21.467 11.966 -20.164 1.00 91.69 281 GLU A CA 1
ATOM 2197 C C . GLU A 1 281 ? 20.880 10.965 -21.159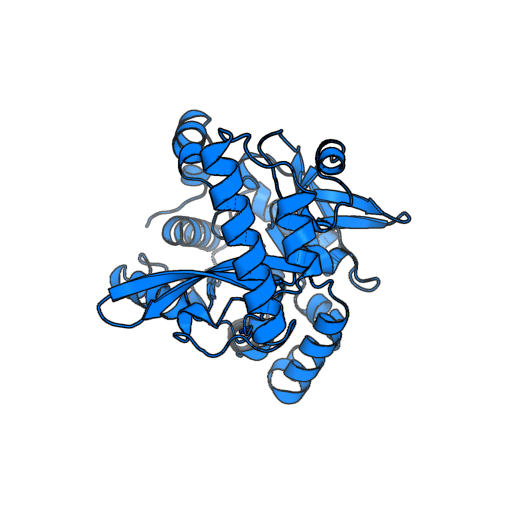 1.00 91.69 281 GLU A C 1
ATOM 2199 O O . GLU A 1 281 ? 20.247 11.365 -22.132 1.00 91.69 281 GLU A O 1
ATOM 2204 N N . ASP A 1 282 ? 21.089 9.680 -20.885 1.00 92.06 282 ASP A N 1
ATOM 2205 C CA . ASP A 1 282 ? 20.492 8.575 -21.631 1.00 92.06 282 ASP A CA 1
ATOM 2206 C C . ASP A 1 282 ? 19.403 7.904 -20.788 1.00 92.06 282 ASP A C 1
ATOM 2208 O O . ASP A 1 282 ? 19.444 7.931 -19.551 1.00 92.06 282 ASP A O 1
ATOM 2212 N N . ILE A 1 283 ? 18.443 7.273 -21.463 1.00 94.88 283 ILE A N 1
ATOM 2213 C CA . ILE A 1 283 ? 17.363 6.512 -20.835 1.00 94.88 283 ILE A CA 1
ATOM 2214 C C . ILE A 1 283 ? 17.615 5.026 -21.067 1.00 94.88 283 ILE A C 1
ATOM 2216 O O . ILE A 1 283 ? 17.770 4.589 -22.206 1.00 94.88 283 ILE A O 1
ATOM 2220 N N . PHE A 1 284 ? 17.651 4.260 -19.980 1.00 96.19 284 PHE A N 1
ATOM 2221 C CA . PHE A 1 284 ? 17.826 2.813 -20.016 1.00 96.19 284 PHE A CA 1
ATOM 2222 C C . PHE A 1 284 ? 16.602 2.114 -19.423 1.00 96.19 284 PHE A C 1
ATOM 2224 O O . PHE A 1 284 ? 16.148 2.523 -18.348 1.00 96.19 284 PHE A O 1
ATOM 2231 N N . PRO A 1 285 ? 16.104 1.039 -20.057 1.00 97.06 285 PRO A N 1
ATOM 2232 C CA . PRO A 1 285 ? 15.080 0.206 -19.460 1.00 97.06 285 PRO A CA 1
ATOM 2233 C C . PRO A 1 285 ? 15.706 -0.660 -18.363 1.00 97.06 285 PRO A C 1
ATOM 2235 O O . PRO A 1 285 ? 16.793 -1.217 -18.513 1.00 97.06 285 PRO A O 1
ATOM 2238 N N . VAL A 1 286 ? 14.995 -0.805 -17.256 1.00 97.69 286 VAL A N 1
ATOM 2239 C CA . VAL A 1 286 ? 15.347 -1.670 -16.130 1.00 97.69 286 VAL A CA 1
ATOM 2240 C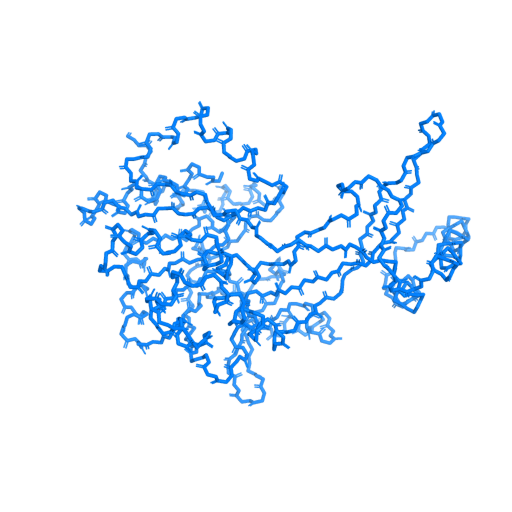 C . VAL A 1 286 ? 14.149 -2.511 -15.733 1.00 97.69 286 VAL A C 1
ATOM 2242 O O . VAL A 1 286 ? 13.002 -2.066 -15.811 1.00 97.69 286 VAL A O 1
ATOM 2245 N N . ALA A 1 287 ? 14.419 -3.718 -15.254 1.00 97.62 287 ALA A N 1
ATOM 2246 C CA . ALA A 1 287 ? 13.413 -4.552 -14.625 1.00 97.62 287 ALA A CA 1
ATOM 2247 C C . ALA A 1 287 ? 13.327 -4.241 -13.126 1.00 97.62 287 ALA A C 1
ATOM 2249 O O . ALA A 1 287 ? 14.333 -4.093 -12.426 1.00 97.62 287 ALA A O 1
ATOM 2250 N N . GLN A 1 288 ? 12.100 -4.160 -12.630 1.00 96.25 288 GLN A N 1
ATOM 2251 C CA . GLN A 1 288 ? 11.760 -4.059 -11.216 1.00 96.25 288 GLN A CA 1
ATOM 2252 C C . GLN A 1 288 ? 10.781 -5.164 -10.868 1.00 96.25 288 GLN A C 1
ATOM 2254 O O . GLN A 1 288 ? 10.032 -5.624 -11.726 1.00 96.25 288 GLN A O 1
ATOM 2259 N N . PHE A 1 289 ? 10.773 -5.569 -9.603 1.00 95.31 289 PHE A N 1
ATOM 2260 C CA . PHE A 1 289 ? 9.808 -6.534 -9.096 1.00 95.31 289 PHE A CA 1
ATOM 2261 C C . PHE A 1 289 ? 8.970 -5.966 -7.957 1.00 95.31 289 PHE A C 1
ATOM 2263 O O . PHE A 1 289 ? 9.474 -5.203 -7.128 1.00 95.31 289 PHE A O 1
ATOM 2270 N N . GLU A 1 290 ? 7.716 -6.397 -7.887 1.00 95.75 290 GLU A N 1
ATOM 2271 C CA . GLU A 1 290 ? 6.759 -5.966 -6.874 1.00 95.75 290 GLU A CA 1
ATOM 2272 C C . GLU A 1 290 ? 5.950 -7.147 -6.328 1.00 95.75 290 GLU A C 1
ATOM 2274 O O . GLU A 1 290 ? 5.672 -8.124 -7.028 1.00 95.75 290 GLU A O 1
ATOM 2279 N N . LYS A 1 291 ? 5.566 -7.039 -5.054 1.00 96.94 291 LYS A N 1
ATOM 2280 C CA . LYS A 1 291 ? 4.574 -7.896 -4.397 1.00 96.94 291 LYS A CA 1
ATOM 2281 C C . LYS A 1 291 ? 3.397 -7.041 -3.954 1.00 96.94 291 LYS A C 1
ATOM 2283 O O . LYS A 1 291 ? 3.599 -5.977 -3.358 1.00 96.94 291 LYS A O 1
ATOM 2288 N N . LEU A 1 292 ? 2.180 -7.508 -4.211 1.00 96.00 292 LEU A N 1
ATOM 2289 C CA . LEU A 1 292 ? 0.969 -6.718 -4.010 1.00 96.00 292 LEU A CA 1
ATOM 2290 C C . LEU A 1 292 ? 0.162 -7.259 -2.823 1.00 96.00 292 LEU A C 1
ATOM 2292 O O . LEU A 1 292 ? 0.067 -8.459 -2.580 1.00 96.00 292 LEU A O 1
ATOM 2296 N N . TRP A 1 293 ? -0.376 -6.347 -2.014 1.00 95.88 293 TRP A N 1
ATOM 2297 C CA . TRP A 1 293 ? -1.096 -6.668 -0.775 1.00 95.88 293 TRP A CA 1
ATOM 2298 C C . TRP A 1 293 ? -2.360 -7.502 -1.019 1.00 95.88 293 TRP A C 1
ATOM 2300 O O . TRP A 1 293 ? -2.684 -8.359 -0.197 1.00 95.88 293 TRP A O 1
ATOM 2310 N N . GLY A 1 294 ? -3.046 -7.304 -2.154 1.00 95.56 294 GLY A N 1
ATOM 2311 C CA . GLY A 1 294 ? -4.250 -8.056 -2.509 1.00 95.56 294 GLY A CA 1
ATOM 2312 C C . GLY A 1 294 ? -4.005 -9.559 -2.668 1.00 95.56 294 GLY A C 1
ATOM 2313 O O . GLY A 1 294 ? -4.891 -10.359 -2.352 1.00 95.56 294 GLY A O 1
ATOM 2314 N N . ASP A 1 295 ? -2.785 -9.962 -3.034 1.00 96.31 295 ASP A N 1
ATOM 2315 C CA . ASP A 1 295 ? -2.411 -11.371 -3.207 1.00 96.31 295 ASP A CA 1
ATOM 2316 C C . ASP A 1 295 ? -2.457 -12.182 -1.905 1.00 96.31 295 ASP A C 1
ATOM 2318 O O . ASP A 1 295 ? -2.543 -13.411 -1.943 1.00 96.31 295 ASP A O 1
ATOM 2322 N N . MET A 1 296 ? -2.483 -11.525 -0.738 1.00 96.69 296 MET A N 1
ATOM 2323 C CA . MET A 1 296 ? -2.721 -12.204 0.542 1.00 96.69 296 MET A CA 1
ATOM 2324 C C . MET A 1 296 ? -4.030 -12.999 0.530 1.00 96.69 296 MET A C 1
ATOM 2326 O O . MET A 1 296 ? -4.126 -14.036 1.183 1.00 96.69 296 MET A O 1
ATOM 2330 N N . THR A 1 297 ? -5.022 -12.549 -0.244 1.00 96.69 297 THR A N 1
ATOM 2331 C CA . THR A 1 297 ? -6.322 -13.219 -0.380 1.00 96.69 297 THR A CA 1
ATOM 2332 C C . THR A 1 297 ? -6.262 -14.535 -1.162 1.00 96.69 297 THR A C 1
ATOM 2334 O O . THR A 1 297 ? -7.241 -15.279 -1.184 1.00 96.69 297 THR A O 1
ATOM 2337 N N . ALA A 1 298 ? -5.121 -14.852 -1.785 1.00 95.38 298 ALA A N 1
ATOM 2338 C CA . ALA A 1 298 ? -4.876 -16.134 -2.438 1.00 95.38 298 ALA A CA 1
ATOM 2339 C C . ALA A 1 298 ? -4.294 -17.202 -1.491 1.00 95.38 298 ALA A C 1
ATOM 2341 O O . ALA A 1 298 ? -4.216 -18.369 -1.880 1.00 95.38 298 ALA A O 1
ATOM 2342 N N . LEU A 1 299 ? -3.874 -16.840 -0.271 1.00 95.44 299 LEU A N 1
ATOM 2343 C CA . LEU A 1 299 ? -3.328 -17.798 0.695 1.00 95.44 299 LEU A CA 1
ATOM 2344 C C . LEU A 1 299 ? -4.434 -18.705 1.262 1.00 95.44 299 LEU A C 1
ATOM 2346 O O . LEU A 1 299 ? -5.413 -18.183 1.794 1.00 95.44 299 LEU A O 1
ATOM 2350 N N . PRO A 1 300 ? -4.273 -20.043 1.244 1.00 91.75 300 PRO A N 1
ATOM 2351 C CA . PRO A 1 300 ? -5.281 -20.972 1.764 1.00 91.75 300 PRO A CA 1
ATOM 2352 C C . PRO A 1 300 ? -5.656 -20.751 3.237 1.00 91.75 300 PRO A C 1
ATOM 2354 O O . PRO A 1 300 ? -6.812 -20.914 3.619 1.00 91.75 300 PRO A O 1
ATOM 2357 N N . GLU A 1 301 ? -4.691 -20.375 4.075 1.00 91.88 301 GLU A N 1
ATOM 2358 C CA . GLU A 1 301 ? -4.904 -20.090 5.496 1.00 91.88 301 GLU A CA 1
ATOM 2359 C C . GLU A 1 301 ? -5.479 -18.689 5.765 1.00 91.88 301 GLU A C 1
ATOM 2361 O O . GLU A 1 301 ? -5.923 -18.402 6.879 1.00 91.88 301 GLU A O 1
ATOM 2366 N N . MET A 1 302 ? -5.491 -17.806 4.761 1.00 94.69 302 MET A N 1
ATOM 2367 C CA . MET A 1 302 ? -6.038 -16.463 4.893 1.00 94.69 302 MET A CA 1
ATOM 2368 C C . MET A 1 302 ? -7.536 -16.489 4.590 1.00 94.69 302 MET A C 1
ATOM 2370 O O . MET A 1 302 ? -7.983 -16.258 3.468 1.00 94.69 302 MET A O 1
ATOM 2374 N N . ARG A 1 303 ? -8.349 -16.743 5.619 1.00 94.50 303 ARG A N 1
ATOM 2375 C CA . ARG A 1 303 ? -9.808 -16.640 5.484 1.00 94.50 303 ARG A CA 1
ATOM 2376 C C . ARG A 1 303 ? -10.220 -15.179 5.285 1.00 94.50 303 ARG A C 1
ATOM 2378 O O . ARG A 1 303 ? -10.360 -14.437 6.253 1.00 94.50 303 ARG A O 1
ATOM 2385 N N . CYS A 1 304 ? -10.463 -14.779 4.044 1.00 96.94 304 CYS A N 1
ATOM 2386 C CA . CYS A 1 304 ? -10.908 -13.428 3.711 1.00 96.94 304 CYS A CA 1
ATOM 2387 C C . CYS A 1 304 ? -12.431 -13.282 3.729 1.00 96.94 304 CYS A C 1
ATOM 2389 O O . CYS A 1 304 ? -13.177 -14.222 3.457 1.00 96.94 304 CYS A O 1
ATOM 2391 N N . GLN A 1 305 ? -12.883 -12.068 4.025 1.00 97.75 305 GLN A N 1
ATOM 2392 C CA . GLN A 1 305 ? -14.240 -11.594 3.768 1.00 97.75 305 GLN A CA 1
ATOM 2393 C C . GLN A 1 305 ? -14.185 -10.391 2.832 1.00 97.75 305 GLN A C 1
ATOM 2395 O O . GLN A 1 305 ? -13.164 -9.705 2.751 1.00 97.75 305 GLN A O 1
ATOM 2400 N N . PHE A 1 306 ? -15.293 -10.124 2.150 1.00 98.06 306 PHE A N 1
ATOM 2401 C CA . PHE A 1 306 ? -15.412 -9.022 1.205 1.00 98.06 306 PHE A CA 1
ATOM 2402 C C . PHE A 1 306 ? -16.711 -8.280 1.459 1.00 98.06 306 PHE A C 1
ATOM 2404 O O . PHE A 1 306 ? -17.752 -8.905 1.660 1.00 98.06 306 PHE A O 1
ATOM 2411 N N . VAL A 1 307 ? -16.650 -6.953 1.437 1.00 98.12 307 VAL A N 1
ATOM 2412 C CA . VAL A 1 307 ? -17.816 -6.098 1.648 1.00 98.12 307 VAL A CA 1
ATOM 2413 C C . VAL A 1 307 ? -17.861 -5.010 0.586 1.00 98.12 307 VAL A C 1
ATOM 2415 O O . VAL A 1 307 ? -16.881 -4.302 0.358 1.00 98.12 307 VAL A O 1
ATOM 2418 N N . ALA A 1 308 ? -19.005 -4.900 -0.088 1.00 98.19 308 ALA A N 1
ATOM 2419 C CA . ALA A 1 308 ? -19.244 -3.829 -1.040 1.00 98.19 308 ALA A CA 1
ATOM 2420 C C . ALA A 1 308 ? -19.564 -2.533 -0.284 1.00 98.19 308 ALA A C 1
ATOM 2422 O O . ALA A 1 308 ? -20.447 -2.517 0.574 1.00 98.19 308 ALA A O 1
ATOM 2423 N N . VAL A 1 309 ? -18.862 -1.451 -0.613 1.00 98.44 309 VAL A N 1
ATOM 2424 C CA . VAL A 1 309 ? -19.039 -0.133 0.009 1.00 98.44 309 VAL A CA 1
ATOM 2425 C C . VAL A 1 309 ? -19.436 0.925 -1.027 1.00 98.44 309 VAL A C 1
ATOM 2427 O O . VAL A 1 309 ? -19.229 0.731 -2.229 1.00 98.44 309 VAL A O 1
ATOM 2430 N N . PRO A 1 310 ? -20.013 2.068 -0.606 1.00 97.44 310 PRO A N 1
ATOM 2431 C CA . PRO A 1 310 ? -20.289 3.175 -1.513 1.00 97.44 310 PRO A CA 1
ATOM 2432 C C . PRO A 1 310 ? -19.015 3.695 -2.186 1.00 97.44 310 PRO A C 1
ATOM 2434 O O . PRO A 1 310 ? -17.971 3.818 -1.544 1.00 97.44 310 PRO A O 1
ATOM 2437 N N . ARG A 1 311 ? -19.114 4.095 -3.461 1.00 95.62 311 ARG A N 1
ATOM 2438 C CA . ARG A 1 311 ? -17.965 4.584 -4.247 1.00 95.62 311 ARG A CA 1
ATOM 2439 C C . ARG A 1 311 ? -17.189 5.698 -3.541 1.00 95.62 311 ARG A C 1
ATOM 2441 O O . ARG A 1 311 ? -15.971 5.622 -3.468 1.00 95.62 311 ARG A O 1
ATOM 2448 N N . ARG A 1 312 ? -17.884 6.674 -2.948 1.00 96.00 312 ARG A N 1
ATOM 2449 C CA . ARG A 1 312 ? -17.246 7.804 -2.249 1.00 96.00 312 ARG A CA 1
ATOM 2450 C C . ARG A 1 312 ? -16.333 7.379 -1.091 1.00 96.00 312 ARG A C 1
ATOM 2452 O O . ARG A 1 312 ? -15.413 8.121 -0.774 1.00 96.00 312 ARG A O 1
ATOM 2459 N N . ARG A 1 313 ? -16.559 6.201 -0.489 1.00 97.31 313 ARG A N 1
ATOM 2460 C CA . ARG A 1 313 ? -15.684 5.619 0.542 1.00 97.31 313 ARG A CA 1
ATOM 2461 C C . ARG A 1 313 ? -14.416 5.006 -0.058 1.00 97.31 313 ARG A C 1
ATOM 2463 O O . ARG A 1 313 ? -13.336 5.203 0.483 1.00 97.31 313 ARG A O 1
ATOM 2470 N N . GLY A 1 314 ? -14.569 4.250 -1.144 1.00 96.00 314 GLY A N 1
ATOM 2471 C CA . GLY A 1 314 ? -13.522 3.377 -1.681 1.00 96.00 314 GLY A CA 1
ATOM 2472 C C . GLY A 1 314 ? -12.771 3.886 -2.914 1.00 96.00 314 GLY A C 1
ATOM 2473 O O . GLY A 1 314 ? -11.822 3.236 -3.339 1.00 96.00 314 GLY A O 1
ATOM 2474 N N . GLN A 1 315 ? -13.193 4.998 -3.518 1.00 94.56 315 GLN A N 1
ATOM 2475 C CA . GLN A 1 315 ? -12.523 5.559 -4.694 1.00 94.56 315 GLN A CA 1
ATOM 2476 C C . GLN A 1 315 ? -11.153 6.154 -4.344 1.00 94.56 315 GLN A C 1
ATOM 2478 O O . GLN A 1 315 ? -10.968 6.731 -3.269 1.00 94.56 315 GLN A O 1
ATOM 2483 N N . GLN A 1 316 ? -10.221 6.040 -5.285 1.00 94.12 316 GLN A N 1
ATOM 2484 C CA . GLN A 1 316 ? -8.839 6.505 -5.177 1.00 94.12 316 GLN A CA 1
ATOM 2485 C C . GLN A 1 316 ? -8.618 7.711 -6.096 1.00 94.12 316 GLN A C 1
ATOM 2487 O O . GLN A 1 316 ? -9.204 7.770 -7.178 1.00 94.12 316 GLN A O 1
ATOM 2492 N N . LEU A 1 317 ? -7.764 8.646 -5.676 1.00 94.06 317 LEU A N 1
ATOM 2493 C CA . LEU A 1 317 ? -7.301 9.776 -6.489 1.00 94.06 317 LEU A CA 1
ATOM 2494 C C . LEU A 1 317 ? -5.875 9.517 -6.984 1.00 94.06 317 LEU A C 1
ATOM 2496 O O . LEU A 1 317 ? -4.907 9.908 -6.333 1.00 94.06 317 LEU A O 1
ATOM 2500 N N . LYS A 1 318 ? -5.768 8.833 -8.124 1.00 91.25 318 LYS A N 1
ATOM 2501 C CA . LYS A 1 318 ? -4.499 8.414 -8.735 1.00 91.25 318 LYS A CA 1
ATOM 2502 C C . LYS A 1 318 ? -3.889 9.490 -9.627 1.00 91.25 318 LYS A C 1
ATOM 2504 O O . LYS A 1 318 ? -2.674 9.641 -9.645 1.00 91.25 318 LYS A O 1
ATOM 2509 N N . GLU A 1 319 ? -4.733 10.235 -10.337 1.00 91.69 319 GLU A N 1
ATOM 2510 C CA . GLU A 1 319 ? -4.312 11.198 -11.355 1.00 91.69 319 GLU A CA 1
ATOM 2511 C C . GLU A 1 319 ? -4.861 12.598 -11.063 1.00 91.69 319 GLU A C 1
ATOM 2513 O O . GLU A 1 319 ? -5.923 12.772 -10.460 1.00 91.69 319 GLU A O 1
ATOM 2518 N N . VAL A 1 320 ? -4.125 13.624 -11.495 1.00 93.44 320 VAL A N 1
ATOM 2519 C CA . VAL A 1 320 ? -4.470 15.034 -11.233 1.00 93.44 320 VAL A CA 1
ATOM 2520 C C . VAL A 1 320 ? -5.782 15.437 -11.915 1.00 93.44 320 VAL A C 1
ATOM 2522 O O . VAL A 1 320 ? -6.541 16.238 -11.371 1.00 93.44 320 VAL A O 1
ATOM 2525 N N . ASP A 1 321 ? -6.078 14.868 -13.083 1.00 92.56 321 ASP A N 1
ATOM 2526 C CA . ASP A 1 321 ? -7.299 15.144 -13.849 1.00 92.56 321 ASP A CA 1
ATOM 2527 C C . ASP A 1 321 ? -8.584 14.659 -13.150 1.00 92.56 321 ASP A C 1
ATOM 2529 O O . ASP A 1 321 ? -9.674 15.158 -13.435 1.00 92.56 321 ASP A O 1
ATOM 2533 N N . GLN A 1 322 ? -8.465 13.766 -12.163 1.00 92.81 322 GLN A N 1
ATOM 2534 C CA . GLN A 1 322 ? -9.587 13.280 -11.359 1.00 92.81 322 GLN A CA 1
ATOM 2535 C C . GLN A 1 322 ? -10.080 14.317 -10.339 1.00 92.81 322 GLN A C 1
ATOM 2537 O O . GLN A 1 322 ? -11.210 14.208 -9.857 1.00 92.81 322 GLN A O 1
ATOM 2542 N N . LEU A 1 323 ? -9.269 15.333 -10.009 1.00 94.19 323 LEU A N 1
ATOM 2543 C CA . LEU A 1 323 ? -9.587 16.308 -8.960 1.00 94.19 323 LEU A CA 1
ATOM 2544 C C . LEU A 1 323 ? -10.825 17.152 -9.281 1.00 94.19 323 LEU A C 1
ATOM 2546 O O . LEU A 1 323 ? -11.641 17.391 -8.392 1.00 94.19 323 LEU A O 1
ATOM 2550 N N . ASP A 1 324 ? -10.992 17.583 -10.535 1.00 94.69 324 ASP A N 1
ATOM 2551 C CA . ASP A 1 324 ? -12.143 18.406 -10.930 1.00 94.69 324 ASP A CA 1
ATOM 2552 C C . ASP A 1 324 ? -13.456 17.620 -10.809 1.00 94.69 324 ASP A C 1
ATOM 2554 O O . ASP A 1 324 ? -14.424 18.097 -10.211 1.00 94.69 324 ASP A O 1
ATOM 2558 N N . GLY A 1 325 ? -13.468 16.375 -11.296 1.00 93.00 325 GLY A N 1
ATOM 2559 C CA . GLY A 1 325 ? -14.614 15.478 -11.158 1.00 93.00 325 GLY A CA 1
ATOM 2560 C C . GLY A 1 325 ? -14.946 15.189 -9.693 1.00 93.00 325 GLY A C 1
ATOM 2561 O O . GLY A 1 325 ? -16.100 15.322 -9.288 1.00 93.00 325 GLY A O 1
ATOM 2562 N N . TRP A 1 326 ? -13.930 14.879 -8.885 1.00 94.69 326 TRP A N 1
ATOM 2563 C CA . TRP A 1 326 ? -14.061 14.603 -7.450 1.00 94.69 326 TRP A CA 1
ATOM 2564 C C . TRP A 1 326 ? -14.598 15.794 -6.641 1.00 94.69 326 TRP A C 1
ATOM 2566 O O . TRP A 1 326 ? -15.352 15.621 -5.677 1.00 94.69 326 TRP A O 1
ATOM 2576 N N . LEU A 1 327 ? -14.233 17.018 -7.030 1.00 94.69 327 LEU A N 1
ATOM 2577 C CA . LEU A 1 327 ? -14.759 18.236 -6.421 1.00 94.69 327 LEU A CA 1
ATOM 2578 C C . LEU A 1 327 ? -16.239 18.444 -6.773 1.00 94.69 327 LEU A C 1
ATOM 2580 O O . LEU A 1 327 ? -17.044 18.780 -5.904 1.00 94.69 327 LEU A O 1
ATOM 2584 N N . ARG A 1 328 ? -16.610 18.227 -8.040 1.00 95.38 328 ARG A N 1
ATOM 2585 C CA . ARG A 1 328 ? -17.952 18.529 -8.567 1.00 95.38 328 ARG A CA 1
ATOM 2586 C C . ARG A 1 328 ? -18.997 17.457 -8.268 1.00 95.38 328 ARG A C 1
ATOM 2588 O O . ARG A 1 328 ? -20.176 17.781 -8.155 1.00 95.38 328 ARG A O 1
ATOM 2595 N N . ASP A 1 329 ? -18.601 16.194 -8.130 1.00 93.38 329 ASP A N 1
ATOM 2596 C CA . ASP A 1 329 ? -19.527 15.069 -7.927 1.00 93.38 329 ASP A CA 1
ATOM 2597 C C . ASP A 1 329 ? -19.982 14.883 -6.462 1.00 93.38 329 ASP A C 1
ATOM 2599 O O . ASP A 1 329 ? -20.716 13.941 -6.131 1.00 93.38 329 ASP A O 1
ATOM 2603 N N . GLY A 1 330 ? -19.554 15.786 -5.572 1.00 95.69 330 GLY A N 1
ATOM 2604 C CA . GLY A 1 330 ? -19.862 15.789 -4.143 1.00 95.69 330 GLY A CA 1
ATOM 2605 C C . GLY A 1 330 ? -18.983 14.861 -3.300 1.00 95.69 330 GLY A C 1
ATOM 2606 O O . GLY A 1 330 ? -19.253 14.696 -2.109 1.00 95.69 330 GLY A O 1
ATOM 2607 N N . SER A 1 331 ? -17.950 14.244 -3.876 1.00 96.50 331 SER A N 1
ATOM 2608 C CA . SER A 1 331 ? -16.998 13.422 -3.128 1.00 96.50 331 SER A CA 1
ATOM 2609 C C . SER A 1 331 ? -16.129 14.246 -2.187 1.00 96.50 331 SER A C 1
ATOM 2611 O O . SER A 1 331 ? -15.917 13.823 -1.051 1.00 96.50 331 SER A O 1
ATOM 2613 N N . ALA A 1 332 ? -15.696 15.436 -2.611 1.00 97.06 332 ALA A N 1
ATOM 2614 C CA . ALA A 1 332 ? -14.971 16.369 -1.750 1.00 97.06 332 ALA A CA 1
ATOM 2615 C C . ALA A 1 332 ? -15.769 16.738 -0.493 1.00 97.06 332 ALA A C 1
ATOM 2617 O O . ALA A 1 332 ? -15.294 16.522 0.619 1.00 97.06 332 ALA A O 1
ATOM 2618 N N . GLY A 1 333 ? -17.018 17.187 -0.663 1.00 97.69 333 GLY A N 1
ATOM 2619 C CA . GLY A 1 333 ? -17.897 17.528 0.462 1.00 97.69 333 GLY A CA 1
ATOM 2620 C C . GLY A 1 333 ? -18.244 16.323 1.345 1.00 97.69 333 GLY A C 1
ATOM 2621 O O . GLY A 1 333 ? -18.382 16.458 2.558 1.00 97.69 333 GLY A O 1
ATOM 2622 N N . PHE A 1 334 ? -18.332 15.118 0.767 1.00 97.75 334 PHE A N 1
ATOM 2623 C CA . PHE A 1 334 ? -18.461 13.891 1.557 1.00 97.75 334 PHE A CA 1
ATOM 2624 C C . PHE A 1 334 ? -17.240 13.666 2.458 1.00 97.75 334 PHE A C 1
ATOM 2626 O O . PHE A 1 334 ? -17.421 13.422 3.647 1.00 97.75 334 PHE A O 1
ATOM 2633 N N . VAL A 1 335 ? -16.022 13.768 1.915 1.00 98.00 335 VAL A N 1
ATOM 2634 C CA . VAL A 1 335 ? -14.776 13.602 2.684 1.00 98.00 335 VAL A CA 1
ATOM 2635 C C . VAL A 1 335 ? -14.642 14.686 3.750 1.00 98.00 335 VAL A C 1
ATOM 2637 O O . VAL A 1 335 ? -14.296 14.370 4.884 1.00 98.00 335 VAL A O 1
ATOM 2640 N N . GLU A 1 336 ? -14.978 15.933 3.430 1.00 97.69 336 GLU A N 1
ATOM 2641 C CA . GLU A 1 336 ? -14.986 17.039 4.391 1.00 97.69 336 GLU A CA 1
ATOM 2642 C C . GLU A 1 336 ? -15.912 16.752 5.583 1.00 97.69 336 GLU A C 1
ATOM 2644 O O . GLU A 1 336 ? -15.525 16.957 6.732 1.00 97.69 336 GLU A O 1
ATOM 2649 N N . GLY A 1 337 ? -17.085 16.159 5.339 1.00 97.31 337 GLY A N 1
ATOM 2650 C CA . GLY A 1 337 ? -18.006 15.724 6.393 1.00 97.31 337 GLY A CA 1
ATOM 2651 C C . GLY A 1 337 ? -17.474 14.603 7.302 1.00 97.31 337 GLY A C 1
ATOM 2652 O O . GLY A 1 337 ? -18.023 14.386 8.388 1.00 97.31 337 GLY A O 1
ATOM 2653 N N . LEU A 1 338 ? -16.414 13.894 6.893 1.00 97.69 338 LEU A N 1
ATOM 2654 C CA . LEU A 1 338 ? -15.721 12.886 7.707 1.00 97.69 338 LEU A CA 1
ATOM 2655 C C . LEU A 1 338 ? -14.614 13.488 8.580 1.00 97.69 338 LEU A C 1
ATOM 2657 O O . LEU A 1 338 ? -14.120 12.805 9.479 1.00 97.69 338 LEU A O 1
ATOM 2661 N N . CYS A 1 339 ? -14.212 14.731 8.330 1.00 98.12 339 CYS A N 1
ATOM 2662 C CA . CYS A 1 339 ? -13.095 15.372 9.006 1.00 98.12 339 CYS A CA 1
ATOM 2663 C C . CYS A 1 339 ? -13.532 16.135 10.266 1.00 98.12 339 CYS A C 1
ATOM 2665 O O . CYS A 1 339 ? -14.694 16.509 10.446 1.00 98.12 339 CYS A O 1
ATOM 2667 N N . ASP A 1 340 ? -12.561 16.342 11.147 1.00 96.69 340 ASP A N 1
ATOM 2668 C CA . ASP A 1 340 ? -12.553 17.349 12.203 1.00 96.69 340 ASP A CA 1
ATOM 2669 C C . ASP A 1 340 ? -11.188 18.043 12.132 1.00 96.69 340 ASP A C 1
ATOM 2671 O O . ASP A 1 340 ? -10.155 17.391 12.312 1.00 96.69 340 ASP A O 1
ATOM 2675 N N . TRP A 1 341 ? -11.166 19.327 11.783 1.00 95.38 341 TRP A N 1
ATOM 2676 C CA . TRP A 1 341 ? -9.938 20.048 11.434 1.00 95.38 341 TRP A CA 1
ATOM 2677 C C . TRP A 1 341 ? -9.229 20.688 12.633 1.00 95.38 341 TRP A C 1
ATOM 2679 O O . TRP A 1 341 ? -8.080 21.094 12.480 1.00 95.38 341 TRP A O 1
ATOM 2689 N N . GLY A 1 342 ? -9.838 20.674 13.824 1.00 80.88 342 GLY A N 1
ATOM 2690 C CA . GLY A 1 342 ? -9.288 21.307 15.027 1.00 80.88 342 GLY A CA 1
ATOM 2691 C C . GLY A 1 342 ? -10.271 22.254 15.685 1.00 80.88 342 GLY A C 1
ATOM 2692 O O . GLY A 1 342 ? -10.749 23.174 14.984 1.00 80.88 342 GLY A O 1
#

Radius of gyration: 22.05 Å; chains: 1; bounding box: 52×44×66 Å

Foldseek 3Di:
DQLLQLQLQQLQCVLVVHRDAAEAEDEPVCVVVVVVVCVVCVVLPRPHHYYYQYFPDKDFWWLAALVVLCCVPVVDDDDDDPPVVVVVVVVVSVVLSVVSVVVDHGHGDDPAPPVLGMDDAAPQRRVLSCLQVCVVLVVCVVPVPDFKDKFADPQLLLAHCRDPVNVVVVVVCVVVVFQKEFEKEFDDPPAAFWFWDQDPNAIFTDTCLNDPDNVVRVVHGIGGLRIMMGGVQLVCVQLVHGSVCSVPSVSSVVSVVVVVVVFDKGKDKDWGWHADDPGDIDIHIIIGIHGYNRSCRVDPSRDYHYDYDYCLNRPGDPDPVCVVVCVPVCSVVSSVVSGRSD